Protein AF-A0A5N5TH63-F1 (afdb_monomer)

Secondary structure (DSSP, 8-state):
---PPPPPPP--PPPPPPHHHHHT-SS-HHHHHHHHHHH-TTS---HHHHHHHHHHHHHHHHHHHHHHHHHHHHTT-SS--HHHHHHHHHHSHHHHHHTTT---TT--------GGGSPPPPTT--PPPP----S----HHHHGGGEEEEES-TTT--SSEEEEEE-TT----HHHHHHHHHHHHHHHHHHHHHHHHHH-SPPTT-EEEEE-SSSSSSEEEEEEPPPTTSTTHHHHHHHHHHHHHHHHHHTT-SEEEE--TTSGGG---HHHHHHHHHHHHHHHHHH-SS-S--EEEEEE-SHHHHHHHHHHHHHHH-

Solvent-accessible surface area (backbone atoms only — not comparable to full-atom values): 17924 Å² total; per-residue (Å²): 133,88,84,83,88,78,84,80,84,79,82,78,78,78,80,86,76,52,66,20,69,75,67,73,42,92,43,62,21,66,58,47,40,50,52,50,46,70,76,34,80,92,53,90,78,55,71,63,60,16,47,51,53,30,49,52,52,45,51,55,49,48,55,51,49,50,43,9,46,48,43,13,52,38,71,72,36,95,61,72,47,49,35,21,42,42,50,33,33,67,72,33,71,66,51,29,63,76,42,66,90,61,85,59,72,82,24,79,75,83,93,77,81,58,78,87,75,51,81,82,82,68,97,86,70,91,68,78,82,73,89,79,79,58,71,68,39,53,54,57,66,62,50,51,76,24,55,42,81,39,84,47,63,74,62,70,42,81,28,48,25,36,50,43,70,26,50,39,80,69,49,59,52,64,74,66,24,44,47,43,45,67,56,23,33,73,65,26,55,49,43,50,54,52,40,40,72,72,73,46,67,42,50,87,32,30,70,50,74,37,71,48,36,79,42,69,22,55,27,33,36,39,28,12,53,42,37,55,87,40,88,62,23,67,61,36,42,28,46,25,54,42,42,53,52,51,53,36,41,77,70,60,29,44,25,39,33,37,52,68,65,42,36,72,92,29,59,31,56,54,54,61,38,36,46,44,50,53,49,29,52,50,53,44,52,43,70,45,92,80,68,50,56,62,38,38,33,42,36,30,83,52,69,67,56,45,48,30,43,52,53,51,52,53,66,55,74,110

pLDDT: mean 83.87, std 15.91, range [31.14, 97.06]

Radius of gyration: 27.04 Å; Cα contacts (8 Å, |Δi|>4): 463; chains: 1; bounding box: 58×63×105 Å

Organism: NCBI:txid96803

Nearest PDB structures (foldseek):
  1yd9-assembly2_B  TM=9.655E-01  e=2.866E-21  Rattus norvegicus
  1zr5-assembly2_B  TM=9.641E-01  e=6.994E-19  Homo sapiens
  7d3y-assembly1_B  TM=6.499E-01  e=4.429E-21  Oryza sativa Indica Group
  5lnc-assembly1_A  TM=6.390E-01  e=2.067E-21  Saccharomyces cerevisiae S288C
  5iit-assembly2_B  TM=5.710E-01  e=9.138E-22  Saccharomyces cerevisiae S288C

Sequence (318 aa):
MSSRNAPSASNRRKKSVSKSQRANVLFPVGRLHRYLKEGTHKFRIGVGAAVYAASVIEYLTAEVLELAGNTARDSKKFRITPRHILFAVATDKELNDLLHNVTIASGGVIPRIHPQLIPKKKPGSTLPPSTLNTTKVLPVSKVTKKLTVVQQDITTVTADAIVHPTNGSFAMLGEIGQALEKAGGKKLVQEIADTQKKSGSLAPCDVSVSASYNLPSRWIIHVNGPSHGDVNAYDKLETSVKNCLILADLKNFKSIALPSIGSGKAGFPKQQAAQTIIKAICNYFVNVMSSSLKQIYFVLYDMESIGAYTSELAKLDG

InterPro domains:
  IPR002119 Histone H2A [PR00620] (15-37)
  IPR002119 Histone H2A [PR00620] (44-59)
  IPR002119 Histone H2A [PR00620] (59-72)
  IPR002119 Histone H2A [PR00620] (73-87)
  IPR002119 Histone H2A [PR00620] (101-119)
  IPR002119 Histone H2A [PTHR23430] (13-122)
  IPR002119 Histone H2A [SM00414] (4-124)
  IPR002589 Macro domain [PF01661] (163-276)
  IPR002589 Macro domain [PS51154] (134-317)
  IPR002589 Macro domain [SM00506] (146-277)
  IPR007125 Core Histone H2A/H2B/H3 domain [PF00125] (9-89)
  IPR009072 Histone-fold [G3DSA:1.10.20.10] (1-126)
  IPR009072 Histone-fold [SSF47113] (9-122)
  IPR032454 Histone H2A, C-terminal domain [PF16211] (93-124)
  IPR035796 Core histone macro-H2A, macro domain [cd02904] (146-315)
  IPR043472 Macro domain-like [G3DSA:3.40.220.10] (135-318)
  IPR043472 Macro domain-like [SSF52949] (140-315)
  IPR061508 Histone H2A, histone fold [cd00074] (17-105)

Structure (mmCIF, N/CA/C/O backbone):
data_AF-A0A5N5TH63-F1
#
_entry.id   AF-A0A5N5TH63-F1
#
loop_
_atom_site.group_PDB
_atom_site.id
_atom_site.type_symbol
_atom_site.label_atom_id
_atom_site.label_alt_id
_atom_site.label_comp_id
_atom_site.label_asym_id
_atom_site.label_entity_id
_atom_site.label_seq_id
_atom_site.pdbx_PDB_ins_code
_atom_site.Cartn_x
_atom_site.Cartn_y
_atom_site.Cartn_z
_atom_site.occupancy
_atom_site.B_iso_or_equiv
_atom_site.auth_seq_id
_atom_site.auth_comp_id
_atom_site.auth_asym_id
_atom_site.auth_atom_id
_atom_site.pdbx_PDB_model_num
ATOM 1 N N . MET A 1 1 ? -22.751 42.289 -65.981 1.00 44.50 1 MET A N 1
ATOM 2 C CA . MET A 1 1 ? -22.305 40.993 -65.422 1.00 44.50 1 MET A CA 1
ATOM 3 C C . MET A 1 1 ? -20.863 41.123 -64.971 1.00 44.50 1 MET A C 1
ATOM 5 O O . MET A 1 1 ? -20.083 41.668 -65.734 1.00 44.50 1 MET A O 1
ATOM 9 N N . SER A 1 2 ? -20.566 40.561 -63.794 1.00 48.72 2 SER A N 1
ATOM 10 C CA . SER A 1 2 ? -19.237 40.144 -63.303 1.00 48.72 2 SER A CA 1
ATOM 11 C C . SER A 1 2 ? -18.222 41.260 -62.991 1.00 48.72 2 SER A C 1
ATOM 13 O O . SER A 1 2 ? -18.116 42.226 -63.719 1.00 48.72 2 SER A O 1
ATOM 15 N N . SER A 1 3 ? -17.442 41.206 -61.912 1.00 45.09 3 SER A N 1
ATOM 16 C CA . SER A 1 3 ? -16.948 40.047 -61.167 1.00 45.09 3 SER A CA 1
ATOM 17 C C . SER A 1 3 ? -16.831 40.341 -59.662 1.00 45.09 3 SER A C 1
ATOM 19 O O . SER A 1 3 ? -16.545 41.456 -59.233 1.00 45.09 3 SER A O 1
ATOM 21 N N . ARG A 1 4 ? -17.080 39.308 -58.846 1.00 50.00 4 ARG A N 1
ATOM 22 C CA . ARG A 1 4 ? -16.852 39.298 -57.395 1.00 50.00 4 ARG A CA 1
ATOM 23 C C . ARG A 1 4 ? -15.401 38.892 -57.124 1.00 50.00 4 ARG A C 1
ATOM 25 O O . ARG A 1 4 ? -14.968 37.857 -57.624 1.00 50.00 4 ARG A O 1
ATOM 32 N N . ASN A 1 5 ? -14.697 39.652 -56.288 1.00 49.69 5 ASN A N 1
ATOM 33 C CA . ASN A 1 5 ? -13.440 39.227 -55.669 1.00 49.69 5 ASN A CA 1
ATOM 34 C C . ASN A 1 5 ? -13.718 38.140 -54.618 1.00 49.69 5 ASN A C 1
ATOM 36 O O . ASN A 1 5 ? -14.494 38.364 -53.689 1.00 49.69 5 ASN A O 1
ATOM 40 N N . ALA A 1 6 ? -13.067 36.983 -54.746 1.00 51.56 6 ALA A N 1
ATOM 41 C CA . ALA A 1 6 ? -13.017 35.950 -53.712 1.00 51.56 6 ALA A CA 1
ATOM 42 C C . ALA A 1 6 ? -11.698 36.071 -52.920 1.00 51.56 6 ALA A C 1
ATOM 44 O O . ALA A 1 6 ? -10.649 36.266 -53.538 1.00 51.56 6 ALA A O 1
ATOM 45 N N . PRO A 1 7 ? -11.701 35.949 -51.579 1.00 49.34 7 PRO A N 1
ATOM 46 C CA . PRO A 1 7 ? -10.477 36.025 -50.794 1.00 49.34 7 PRO A CA 1
ATOM 47 C C . PRO A 1 7 ? -9.723 34.687 -50.826 1.00 49.34 7 PRO A C 1
ATOM 49 O O . PRO A 1 7 ? -10.302 33.614 -50.655 1.00 49.34 7 PRO A O 1
ATOM 52 N N . SER A 1 8 ? -8.406 34.760 -51.023 1.00 53.91 8 SER A N 1
ATOM 53 C CA . SER A 1 8 ? -7.486 33.620 -51.008 1.00 53.91 8 SER A CA 1
ATOM 54 C C . SER A 1 8 ? -7.388 32.979 -49.618 1.00 53.91 8 SER A C 1
ATOM 56 O O . SER A 1 8 ? -7.182 33.672 -48.619 1.00 53.91 8 SER A O 1
ATOM 58 N N . ALA A 1 9 ? -7.478 31.649 -49.565 1.00 53.97 9 ALA A N 1
ATOM 59 C CA . ALA A 1 9 ? -7.390 30.850 -48.347 1.00 53.97 9 ALA A CA 1
ATOM 60 C C . ALA A 1 9 ? -6.039 31.021 -47.623 1.00 53.97 9 ALA A C 1
ATOM 62 O O . ALA A 1 9 ? -4.970 30.770 -48.181 1.00 53.97 9 ALA A O 1
ATOM 63 N N . SER A 1 10 ? -6.089 31.414 -46.348 1.00 54.84 10 SER A N 1
ATOM 64 C CA . SER A 1 10 ? -4.917 31.523 -45.481 1.00 54.84 10 SER A CA 1
ATOM 65 C C . SER A 1 10 ? -4.420 30.137 -45.047 1.00 54.84 10 SER A C 1
ATOM 67 O O . SER A 1 10 ? -5.116 29.355 -44.397 1.00 54.84 10 SER A O 1
ATOM 69 N N . ASN A 1 11 ? -3.176 29.821 -45.407 1.00 58.59 11 ASN A N 1
ATOM 70 C CA . ASN A 1 11 ? -2.516 28.568 -45.056 1.00 58.59 11 ASN A CA 1
ATOM 71 C C . ASN A 1 11 ? -2.143 28.571 -43.555 1.00 58.59 11 ASN A C 1
ATOM 73 O O . ASN A 1 11 ? -1.146 29.177 -43.151 1.00 58.59 11 ASN A O 1
ATOM 77 N N . ARG A 1 12 ? -2.957 27.936 -42.696 1.00 62.88 12 ARG A N 1
ATOM 78 C CA . ARG A 1 12 ? -2.676 27.818 -41.250 1.00 62.88 12 ARG A CA 1
ATOM 79 C C . ARG A 1 12 ? -1.439 26.940 -41.022 1.00 62.88 12 ARG A C 1
ATOM 81 O O . ARG A 1 12 ? -1.529 25.714 -41.033 1.00 62.88 12 ARG A O 1
ATOM 88 N N . ARG A 1 13 ? -0.283 27.556 -40.751 1.00 65.06 13 ARG A N 1
ATOM 89 C CA . ARG A 1 13 ? 0.931 26.848 -40.301 1.00 65.06 13 ARG A CA 1
ATOM 90 C C . ARG A 1 13 ? 0.638 26.067 -39.011 1.00 65.06 13 ARG A C 1
ATOM 92 O O . ARG A 1 13 ? 0.246 26.655 -38.003 1.00 65.06 13 ARG A O 1
ATOM 99 N N . LYS A 1 14 ? 0.843 24.742 -39.029 1.00 71.38 14 LYS A N 1
ATOM 100 C CA . LYS A 1 14 ? 0.763 23.886 -37.830 1.00 71.38 14 LYS A CA 1
ATOM 101 C C . LYS A 1 14 ? 1.743 24.399 -36.767 1.00 71.38 14 LYS A C 1
ATOM 103 O O . LYS A 1 14 ? 2.919 24.606 -37.062 1.00 71.38 14 LYS A O 1
ATOM 108 N N . LYS A 1 15 ? 1.265 24.594 -35.531 1.00 76.88 15 LYS A N 1
ATOM 109 C CA . LYS A 1 15 ? 2.109 25.008 -34.399 1.00 76.88 15 LYS A CA 1
ATOM 110 C C . LYS A 1 15 ? 3.192 23.952 -34.149 1.00 76.88 15 LYS A C 1
ATOM 112 O O . LYS A 1 15 ? 2.895 22.763 -34.046 1.00 76.88 15 LYS A O 1
ATOM 117 N N . SER A 1 16 ? 4.446 24.394 -34.065 1.00 81.88 16 SER A N 1
ATOM 118 C CA . SER A 1 16 ? 5.576 23.528 -33.725 1.00 81.88 16 SER A CA 1
ATOM 119 C C . SER A 1 16 ? 5.454 23.070 -32.271 1.00 81.88 16 SER A C 1
ATOM 121 O O . SER A 1 16 ? 5.337 23.896 -31.369 1.00 81.88 16 SER A O 1
ATOM 123 N N . VAL A 1 17 ? 5.464 21.756 -32.053 1.00 88.31 17 VAL A N 1
ATOM 124 C CA . VAL A 1 17 ? 5.415 21.143 -30.717 1.00 88.31 17 VAL A CA 1
ATOM 125 C C . VAL A 1 17 ? 6.843 20.899 -30.239 1.00 88.31 17 VAL A C 1
ATOM 127 O O . VAL A 1 17 ? 7.661 20.356 -30.989 1.00 88.31 17 VAL A O 1
ATOM 130 N N . SER A 1 18 ? 7.146 21.286 -28.999 1.00 91.69 18 SER A N 1
ATOM 131 C CA . SER A 1 18 ? 8.480 21.108 -28.421 1.00 91.69 18 SER A CA 1
ATOM 132 C C . SER A 1 18 ? 8.821 19.624 -28.234 1.00 91.69 18 SER A C 1
ATOM 134 O O . SER A 1 18 ? 7.942 18.774 -28.097 1.00 91.69 18 SER A O 1
ATOM 136 N N . LYS A 1 19 ? 10.118 19.294 -28.206 1.00 90.12 19 LYS A N 1
ATOM 137 C CA . LYS A 1 19 ? 10.572 17.914 -27.956 1.00 90.12 19 LYS A CA 1
ATOM 138 C C . LYS A 1 19 ? 10.115 17.396 -26.585 1.00 90.12 19 LYS A C 1
ATOM 140 O O . LYS A 1 19 ? 9.731 16.239 -26.503 1.00 90.12 19 LYS A O 1
ATOM 145 N N . SER A 1 20 ? 10.102 18.254 -25.561 1.00 93.44 20 SER A N 1
ATOM 146 C CA . SER A 1 20 ? 9.579 17.928 -24.225 1.00 93.44 20 SER A CA 1
ATOM 147 C C . SER A 1 20 ? 8.088 17.610 -24.263 1.00 93.44 20 SER A C 1
ATOM 149 O O . SER A 1 20 ? 7.673 16.568 -23.778 1.00 93.44 20 SER A O 1
ATOM 151 N N . GLN A 1 21 ? 7.292 18.446 -24.938 1.00 92.00 21 GLN A N 1
ATOM 152 C CA . GLN A 1 21 ? 5.848 18.236 -25.048 1.00 92.00 21 GLN A CA 1
ATOM 153 C C . GLN A 1 21 ? 5.504 16.984 -25.869 1.00 92.00 21 GLN A C 1
ATOM 155 O O . GLN A 1 21 ? 4.538 16.300 -25.559 1.00 92.00 21 GLN A O 1
ATOM 160 N N . ARG A 1 22 ? 6.304 16.643 -26.889 1.00 91.38 22 ARG A N 1
ATOM 161 C CA . ARG A 1 22 ? 6.158 15.374 -27.627 1.00 91.38 22 ARG A CA 1
ATOM 162 C C . ARG A 1 22 ? 6.520 14.149 -26.788 1.00 91.38 22 ARG A C 1
ATOM 164 O O . ARG A 1 22 ? 5.947 13.093 -27.011 1.00 91.38 22 ARG A O 1
ATOM 171 N N . ALA A 1 23 ? 7.484 14.288 -25.882 1.00 90.56 23 ALA A N 1
ATOM 172 C CA . ALA A 1 23 ? 7.943 13.222 -24.996 1.00 90.56 23 ALA A CA 1
ATOM 173 C C . ALA A 1 23 ? 7.164 13.152 -23.669 1.00 90.56 23 ALA A C 1
ATOM 175 O O . ALA A 1 23 ? 7.445 12.274 -22.865 1.00 90.56 23 ALA A O 1
ATOM 176 N N . ASN A 1 24 ? 6.201 14.055 -23.453 1.00 92.69 24 ASN A N 1
ATOM 177 C CA . ASN A 1 24 ? 5.405 14.169 -22.230 1.00 92.69 24 ASN A CA 1
ATOM 178 C C . ASN A 1 24 ? 6.242 14.275 -20.939 1.00 92.69 24 ASN A C 1
ATOM 180 O O . ASN A 1 24 ? 5.935 13.638 -19.939 1.00 92.69 24 ASN A O 1
ATOM 184 N N . VAL A 1 25 ? 7.297 15.090 -20.982 1.00 92.88 25 VAL A N 1
ATOM 185 C CA . VAL A 1 25 ? 8.146 15.415 -19.825 1.00 92.88 25 VAL A CA 1
ATOM 186 C C . VAL A 1 25 ? 8.153 16.924 -19.602 1.00 92.88 25 VAL A C 1
ATOM 188 O O . VAL A 1 25 ? 8.154 17.704 -20.563 1.00 92.88 25 VAL A O 1
ATOM 191 N N . LEU A 1 26 ? 8.161 17.349 -18.342 1.00 93.00 26 LEU A N 1
ATOM 192 C CA . LEU A 1 26 ? 8.283 18.755 -17.953 1.00 93.00 26 LEU A CA 1
ATOM 193 C C . LEU A 1 26 ? 9.702 19.290 -18.197 1.00 93.00 26 LEU A C 1
ATOM 195 O O . LEU A 1 26 ? 9.885 20.458 -18.553 1.00 93.00 26 LEU A O 1
ATOM 199 N N . PHE A 1 27 ? 10.718 18.443 -18.044 1.00 94.44 27 PHE A N 1
ATOM 200 C CA . PHE A 1 27 ? 12.119 18.821 -18.154 1.00 94.44 27 PHE A CA 1
ATOM 201 C C . PHE A 1 27 ? 12.521 19.142 -19.610 1.00 94.44 27 PHE A C 1
ATOM 203 O O . PHE A 1 27 ? 11.998 18.579 -20.582 1.00 94.44 27 PHE A O 1
ATOM 210 N N . PRO A 1 28 ? 13.466 20.080 -19.825 1.00 95.62 28 PRO A N 1
ATOM 211 C CA . PRO A 1 28 ? 13.778 20.608 -21.150 1.00 95.62 28 PRO A CA 1
ATOM 212 C C . PRO A 1 28 ? 14.667 19.655 -21.971 1.00 95.62 28 PRO A C 1
ATOM 214 O O . PRO A 1 28 ? 15.888 19.819 -22.041 1.00 95.62 28 PRO A O 1
ATOM 217 N N . VAL A 1 29 ? 14.048 18.719 -22.697 1.00 96.38 29 VAL A N 1
ATOM 218 C CA . VAL A 1 29 ? 14.706 17.736 -23.581 1.00 96.38 29 VAL A CA 1
ATOM 219 C C . VAL A 1 29 ? 15.646 18.408 -24.583 1.00 96.38 29 VAL A C 1
ATOM 221 O O . VAL A 1 29 ? 16.746 17.927 -24.833 1.00 96.38 29 VAL A O 1
ATOM 224 N N . GLY A 1 30 ? 15.243 19.543 -25.164 1.00 94.69 30 GLY A N 1
ATOM 225 C CA . GLY A 1 30 ? 16.079 20.268 -26.127 1.00 94.69 30 GLY A CA 1
ATOM 226 C C . GLY A 1 30 ? 17.387 20.790 -25.521 1.00 94.69 30 GLY A C 1
ATOM 227 O O . GLY A 1 30 ? 18.431 20.711 -26.165 1.00 94.69 30 GLY A O 1
ATOM 228 N N . ARG A 1 31 ? 17.337 21.275 -24.273 1.00 95.44 31 ARG A N 1
ATOM 229 C CA . ARG A 1 31 ? 18.507 21.784 -23.546 1.00 95.44 31 ARG A CA 1
ATOM 230 C C . ARG A 1 31 ? 19.439 20.641 -23.155 1.00 95.44 31 ARG A C 1
ATOM 232 O O . ARG A 1 31 ? 20.635 20.733 -23.404 1.00 95.44 31 ARG A O 1
ATOM 239 N N . LEU A 1 32 ? 18.879 19.549 -22.635 1.00 94.56 32 LEU A N 1
ATOM 240 C CA . LEU A 1 32 ? 19.639 18.344 -22.305 1.00 94.56 32 LEU A CA 1
ATOM 241 C C . LEU A 1 32 ? 20.286 17.723 -23.545 1.00 94.56 32 LEU A C 1
ATOM 243 O O . LEU A 1 32 ? 21.448 17.341 -23.496 1.00 94.56 32 LEU A O 1
ATOM 247 N N . HIS A 1 33 ? 19.596 17.705 -24.691 1.00 94.94 33 HIS A N 1
ATOM 248 C CA . HIS A 1 33 ? 20.180 17.219 -25.946 1.00 94.94 33 HIS A CA 1
ATOM 249 C C . HIS A 1 33 ? 21.411 18.027 -26.357 1.00 94.94 33 HIS A C 1
ATOM 251 O O . HIS A 1 33 ? 22.390 17.451 -26.828 1.00 94.94 33 HIS A O 1
ATOM 257 N N . ARG A 1 34 ? 21.372 19.351 -26.170 1.00 94.69 34 ARG A N 1
ATOM 258 C CA . ARG A 1 34 ? 22.521 20.222 -26.430 1.00 94.69 34 ARG A CA 1
ATOM 259 C C . ARG A 1 34 ? 23.674 19.915 -25.470 1.00 94.69 34 ARG A C 1
ATOM 261 O O . ARG A 1 34 ? 24.771 19.663 -25.949 1.00 94.69 34 ARG A O 1
ATOM 268 N N . TYR A 1 35 ? 23.414 19.845 -24.163 1.00 94.44 35 TYR A N 1
ATOM 269 C CA . TYR A 1 35 ? 24.449 19.538 -23.166 1.00 94.44 35 TYR A CA 1
ATOM 270 C C . TYR A 1 35 ? 25.083 18.163 -23.367 1.00 94.44 35 TYR A C 1
ATOM 272 O O . TYR A 1 35 ? 26.295 18.029 -23.254 1.00 94.44 35 TYR A O 1
ATOM 280 N N . LEU A 1 36 ? 24.300 17.152 -23.746 1.00 92.94 36 LEU A N 1
ATOM 281 C CA . LEU A 1 36 ? 24.845 15.836 -24.070 1.00 92.94 36 LEU A CA 1
ATOM 282 C C . LEU A 1 36 ? 25.799 15.909 -25.268 1.00 92.94 36 LEU A C 1
ATOM 284 O O . LEU A 1 36 ? 26.874 15.324 -25.217 1.00 92.94 36 LEU A O 1
ATOM 288 N N . LYS A 1 37 ? 25.458 16.661 -26.323 1.00 92.38 37 LYS A N 1
ATOM 289 C CA . LYS A 1 37 ? 26.349 16.851 -27.482 1.00 92.38 37 LYS A CA 1
ATOM 290 C C . LYS A 1 37 ? 27.621 17.629 -27.142 1.00 92.38 37 LYS A C 1
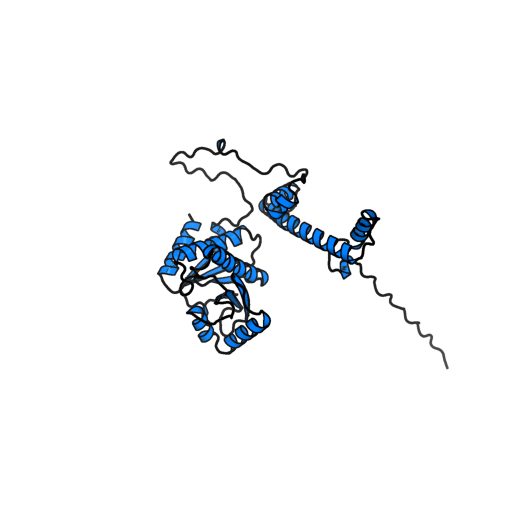ATOM 292 O O . LYS A 1 37 ? 28.674 17.317 -27.687 1.00 92.38 37 LYS A O 1
ATOM 297 N N . GLU A 1 38 ? 27.513 18.627 -26.271 1.00 91.62 38 GLU A N 1
ATOM 298 C CA . GLU A 1 38 ? 28.654 19.408 -25.785 1.00 91.62 38 GLU A CA 1
ATOM 299 C C . GLU A 1 38 ? 29.562 18.569 -24.872 1.00 91.62 38 GLU A C 1
ATOM 301 O O . GLU A 1 38 ? 30.771 18.692 -24.951 1.00 91.62 38 GLU A O 1
ATOM 306 N N . GLY A 1 39 ? 29.017 17.669 -24.049 1.00 87.00 39 GLY A N 1
ATOM 307 C CA . GLY A 1 39 ? 29.817 16.831 -23.147 1.00 87.00 39 GLY A CA 1
ATOM 308 C C . GLY A 1 39 ? 30.405 15.567 -23.784 1.00 87.00 39 GLY A C 1
ATOM 309 O O . GLY A 1 39 ? 31.324 14.971 -23.229 1.00 87.00 39 GLY A O 1
ATOM 310 N N . THR A 1 40 ? 29.888 15.122 -24.935 1.00 85.25 40 THR A N 1
ATOM 311 C CA . THR A 1 40 ? 30.260 13.831 -25.548 1.00 85.25 40 THR A CA 1
ATOM 312 C C . THR A 1 40 ? 30.611 13.964 -27.029 1.00 85.25 40 THR A C 1
ATOM 314 O O . THR A 1 40 ? 30.048 13.298 -27.894 1.00 85.25 40 THR A O 1
ATOM 317 N N . HIS A 1 41 ? 31.611 14.794 -27.332 1.00 81.75 41 HIS A N 1
ATOM 318 C CA . HIS A 1 41 ? 32.062 15.080 -28.703 1.00 81.75 41 HIS A CA 1
ATOM 319 C C . HIS A 1 41 ? 32.424 13.843 -29.548 1.00 81.75 41 HIS A C 1
ATOM 321 O O . HIS A 1 41 ? 32.402 13.909 -30.773 1.00 81.75 41 HIS A O 1
ATOM 327 N N . LYS A 1 42 ? 32.748 12.713 -28.905 1.00 86.81 42 LYS A N 1
ATOM 328 C CA . LYS A 1 42 ? 33.117 11.453 -29.569 1.00 86.81 42 LYS A CA 1
ATOM 329 C C . LYS A 1 42 ? 31.915 10.649 -30.082 1.00 86.81 42 LYS A C 1
ATOM 331 O O . LYS A 1 42 ? 32.098 9.783 -30.931 1.00 86.81 42 LYS A O 1
ATOM 336 N N . PHE A 1 43 ? 30.702 10.909 -29.588 1.00 87.00 43 PHE A N 1
ATOM 337 C CA . PHE A 1 43 ? 29.521 10.096 -29.884 1.00 87.00 43 PHE A CA 1
ATOM 338 C C . PHE A 1 43 ? 28.420 10.895 -30.582 1.00 87.00 43 PHE A C 1
ATOM 340 O O . PHE A 1 43 ? 28.143 12.055 -30.275 1.00 87.00 43 PHE A O 1
ATOM 347 N N . ARG A 1 44 ? 27.711 10.244 -31.511 1.00 90.62 44 ARG A N 1
ATOM 348 C CA . ARG A 1 44 ? 26.514 10.823 -32.129 1.00 90.62 44 ARG A CA 1
ATOM 349 C C . ARG A 1 44 ? 25.314 10.650 -31.197 1.00 90.62 44 ARG A C 1
ATOM 351 O O . ARG A 1 44 ? 24.763 9.562 -31.079 1.00 90.62 44 ARG A O 1
ATOM 358 N N . ILE A 1 45 ? 24.860 11.742 -30.586 1.00 92.81 45 ILE A N 1
ATOM 359 C CA . ILE A 1 45 ? 23.745 11.707 -29.627 1.00 92.81 45 ILE A CA 1
ATOM 360 C C . ILE A 1 45 ? 22.381 11.811 -30.322 1.00 92.81 45 ILE A C 1
ATOM 362 O O . ILE A 1 45 ? 22.010 12.859 -30.872 1.00 92.81 45 ILE A O 1
ATOM 366 N N . GLY A 1 46 ? 21.609 10.724 -30.254 1.00 93.00 46 GLY A N 1
ATOM 367 C CA . GLY A 1 46 ? 20.212 10.669 -30.683 1.00 93.00 46 GLY A CA 1
ATOM 368 C C . GLY A 1 46 ? 19.264 11.436 -29.753 1.00 93.00 46 GLY A C 1
ATOM 369 O O . GLY A 1 46 ? 19.578 11.704 -28.596 1.00 93.00 46 GLY A O 1
ATOM 370 N N . VAL A 1 47 ? 18.072 11.783 -30.249 1.00 92.06 47 VAL A N 1
ATOM 371 C CA . VAL A 1 47 ? 17.053 12.490 -29.445 1.00 92.06 47 VAL A CA 1
ATOM 372 C C . VAL A 1 47 ? 16.557 11.625 -28.278 1.00 92.06 47 VAL A C 1
ATOM 374 O O . VAL A 1 47 ? 16.289 12.163 -27.209 1.00 92.06 47 VAL A O 1
ATOM 377 N N . GLY A 1 48 ? 16.502 10.299 -28.453 1.00 93.69 48 GLY A N 1
ATOM 378 C CA . GLY A 1 48 ? 16.086 9.358 -27.406 1.00 93.69 48 GLY A CA 1
ATOM 379 C C . GLY A 1 48 ? 16.954 9.422 -26.147 1.00 93.69 48 GLY A C 1
ATOM 380 O O . GLY A 1 48 ? 16.413 9.424 -25.050 1.00 93.69 48 GLY A O 1
ATOM 381 N N . ALA A 1 49 ? 18.273 9.600 -26.284 1.00 94.44 49 ALA A N 1
ATOM 382 C CA . ALA A 1 49 ? 19.174 9.753 -25.137 1.00 94.44 49 ALA A CA 1
ATOM 383 C C . ALA A 1 49 ? 18.843 11.003 -24.303 1.00 94.44 49 ALA A C 1
ATOM 385 O O . ALA A 1 49 ? 18.869 10.967 -23.076 1.00 94.44 49 ALA A O 1
ATOM 386 N N . ALA A 1 50 ? 18.469 12.102 -24.966 1.00 95.12 50 ALA A N 1
ATOM 387 C CA . ALA A 1 50 ? 18.057 13.326 -24.288 1.00 95.12 50 ALA A CA 1
ATOM 388 C C . ALA A 1 50 ? 16.688 13.195 -23.607 1.00 95.12 50 ALA A C 1
ATOM 390 O O . ALA A 1 50 ? 16.487 13.777 -22.545 1.00 95.12 50 ALA A O 1
ATOM 391 N N . VAL A 1 51 ? 15.758 12.442 -24.206 1.00 95.44 51 VAL A N 1
ATOM 392 C CA . VAL A 1 51 ? 14.459 12.126 -23.590 1.00 95.44 51 VAL A CA 1
ATOM 393 C C . VAL A 1 51 ? 14.653 11.239 -22.364 1.00 95.44 51 VAL A C 1
ATOM 395 O O . VAL A 1 51 ? 14.093 11.539 -21.316 1.00 95.44 51 VAL A O 1
ATOM 398 N N . TYR A 1 52 ? 15.488 10.203 -22.465 1.00 96.25 52 TYR A N 1
ATOM 399 C CA . TYR A 1 52 ? 15.811 9.318 -21.347 1.00 96.25 52 TYR A CA 1
ATOM 400 C C . TYR A 1 52 ? 16.431 10.095 -20.183 1.00 96.25 52 TYR A C 1
ATOM 402 O O . TYR A 1 52 ? 15.911 10.055 -19.074 1.00 96.25 52 TYR A O 1
ATOM 410 N N . ALA A 1 53 ? 17.471 10.892 -20.451 1.00 94.69 53 ALA A N 1
ATOM 411 C CA . ALA A 1 53 ? 18.101 11.723 -19.428 1.00 94.69 53 ALA A CA 1
ATOM 412 C C . ALA A 1 53 ? 17.110 12.710 -18.787 1.00 94.69 53 ALA A C 1
ATOM 414 O O . ALA A 1 53 ? 17.104 12.864 -17.570 1.00 94.69 53 ALA A O 1
ATOM 415 N N . ALA A 1 54 ? 16.246 13.350 -19.585 1.00 95.62 54 ALA A N 1
ATOM 416 C CA . ALA A 1 54 ? 15.209 14.239 -19.062 1.00 95.62 54 ALA A CA 1
ATOM 417 C C . ALA A 1 54 ? 14.241 13.500 -18.137 1.00 95.62 54 ALA A C 1
ATOM 419 O O . ALA A 1 54 ? 13.953 13.996 -17.056 1.00 95.62 54 ALA A O 1
ATOM 420 N N . SER A 1 55 ? 13.798 12.311 -18.546 1.00 92.81 55 SER A N 1
ATOM 421 C CA . SER A 1 55 ? 12.837 11.498 -17.797 1.00 92.81 55 SER A CA 1
ATOM 422 C C . SER A 1 55 ? 13.421 11.019 -16.469 1.00 92.81 55 SER A C 1
ATOM 424 O O . SER A 1 55 ? 12.763 11.120 -15.441 1.00 92.81 55 SER A O 1
ATOM 426 N N . VAL A 1 56 ? 14.675 10.552 -16.468 1.00 95.19 56 VAL A N 1
ATOM 427 C CA . VAL A 1 56 ? 15.357 10.087 -15.249 1.00 95.19 56 VAL A CA 1
ATOM 428 C C . VAL A 1 56 ? 15.573 11.236 -14.267 1.00 95.19 56 VAL A C 1
ATOM 430 O O . VAL A 1 56 ? 15.280 11.093 -13.084 1.00 95.19 56 VAL A O 1
ATOM 433 N N . ILE A 1 57 ? 16.052 12.391 -14.738 1.00 94.00 57 ILE A N 1
ATOM 434 C CA . ILE A 1 57 ? 16.270 13.547 -13.858 1.00 94.00 57 ILE A CA 1
ATOM 435 C C . ILE A 1 57 ? 14.931 14.091 -13.343 1.00 94.00 57 ILE A C 1
ATOM 437 O O . ILE A 1 57 ? 14.845 14.478 -12.180 1.00 94.00 57 ILE A O 1
ATOM 441 N N . GLU A 1 58 ? 13.888 14.113 -14.174 1.00 94.00 58 GLU A N 1
ATOM 442 C CA . GLU A 1 58 ? 12.544 14.522 -13.761 1.00 94.00 58 GLU A CA 1
ATOM 443 C C . GLU A 1 58 ? 11.985 13.602 -12.679 1.00 94.00 58 GLU A C 1
ATOM 445 O O . GLU A 1 58 ? 11.514 14.102 -11.663 1.00 94.00 58 GLU A O 1
ATOM 450 N N . TYR A 1 59 ? 12.119 12.285 -12.854 1.00 93.06 59 TYR A N 1
ATOM 451 C CA . TYR A 1 59 ? 11.726 11.292 -11.856 1.00 93.06 59 TYR A CA 1
ATOM 452 C C . TYR A 1 59 ? 12.466 11.500 -10.528 1.00 93.06 59 TYR A C 1
ATOM 454 O O . TYR A 1 59 ? 11.832 11.674 -9.492 1.00 93.06 59 TYR A O 1
ATOM 462 N N . LEU A 1 60 ? 13.801 11.586 -10.562 1.00 91.62 60 LEU A N 1
ATOM 463 C CA . LEU A 1 60 ? 14.606 11.805 -9.355 1.00 91.62 60 LEU A CA 1
ATOM 464 C C . LEU A 1 60 ? 14.275 13.140 -8.676 1.00 91.62 60 LEU A C 1
ATOM 466 O O . LEU A 1 60 ? 14.232 13.229 -7.452 1.00 91.62 60 LEU A O 1
ATOM 470 N N . THR A 1 61 ? 14.028 14.192 -9.461 1.00 94.44 61 THR A N 1
ATOM 471 C CA . THR A 1 61 ? 13.652 15.500 -8.913 1.00 94.44 61 THR A CA 1
ATOM 472 C C . THR A 1 61 ? 12.266 15.451 -8.284 1.00 94.44 61 THR A C 1
ATOM 474 O O . THR A 1 61 ? 12.071 16.047 -7.228 1.00 94.44 61 THR A O 1
ATOM 477 N N . ALA A 1 62 ? 11.311 14.759 -8.909 1.00 92.25 62 ALA A N 1
ATOM 478 C CA . ALA A 1 62 ? 9.968 14.585 -8.371 1.00 92.25 62 ALA A CA 1
ATOM 479 C C . ALA A 1 62 ? 10.009 13.854 -7.025 1.00 92.25 62 ALA A C 1
ATOM 481 O O . ALA A 1 62 ? 9.442 14.368 -6.067 1.00 92.25 62 ALA A O 1
ATOM 482 N N . GLU A 1 63 ? 10.768 12.760 -6.929 1.00 91.25 63 GLU A N 1
ATOM 483 C CA . GLU A 1 63 ? 10.940 11.989 -5.691 1.00 91.25 63 GLU A CA 1
ATOM 484 C C . GLU A 1 63 ? 11.547 12.847 -4.566 1.00 91.25 63 GLU A C 1
ATOM 486 O O . GLU A 1 63 ? 10.991 12.969 -3.474 1.00 91.25 63 GLU A O 1
ATOM 491 N N . VAL A 1 64 ? 12.656 13.545 -4.848 1.00 94.25 64 VAL A N 1
ATOM 492 C CA . VAL A 1 64 ? 13.295 14.438 -3.865 1.00 94.25 64 VAL A CA 1
ATOM 493 C C . VAL A 1 64 ? 12.351 15.567 -3.442 1.00 94.25 64 VAL A C 1
ATOM 495 O O . VAL A 1 64 ? 12.311 15.925 -2.264 1.00 94.25 64 VAL A O 1
ATOM 498 N N . LEU A 1 65 ? 11.596 16.156 -4.376 1.00 95.06 65 LEU A N 1
ATOM 499 C CA . LEU A 1 65 ? 10.655 17.237 -4.074 1.00 95.06 65 LEU A CA 1
ATOM 500 C C . LEU A 1 65 ? 9.436 16.753 -3.297 1.00 95.06 65 LEU A C 1
ATOM 502 O O . LEU A 1 65 ? 8.954 17.500 -2.445 1.00 95.06 65 LEU A O 1
ATOM 506 N N . GLU A 1 66 ? 8.957 15.542 -3.563 1.00 91.06 66 GLU A N 1
ATOM 507 C CA . GLU A 1 66 ? 7.907 14.902 -2.786 1.00 91.06 66 GLU A CA 1
ATOM 508 C C . GLU A 1 66 ? 8.386 14.749 -1.341 1.00 91.06 66 GLU A C 1
ATOM 510 O O . GLU A 1 66 ? 7.862 15.417 -0.451 1.00 91.06 66 GLU A O 1
ATOM 515 N N . LEU A 1 67 ? 9.483 14.026 -1.106 1.00 92.00 67 LEU A N 1
ATOM 516 C CA . LEU A 1 67 ? 10.034 13.804 0.237 1.00 92.00 67 LEU A CA 1
ATOM 517 C C . LEU A 1 67 ? 10.425 15.108 0.966 1.00 92.00 67 LEU A C 1
ATOM 519 O O . LEU A 1 67 ? 10.196 15.266 2.173 1.00 92.00 67 LEU A O 1
ATOM 523 N N . ALA A 1 68 ? 10.976 16.095 0.257 1.00 93.56 68 ALA A N 1
ATOM 524 C CA . ALA A 1 68 ? 11.305 17.397 0.839 1.00 93.56 68 ALA A CA 1
ATOM 525 C C . ALA A 1 68 ? 10.054 18.239 1.131 1.00 93.56 68 ALA A C 1
ATOM 527 O O . ALA A 1 68 ? 9.997 18.939 2.147 1.00 93.56 68 ALA A O 1
ATOM 528 N N . GLY A 1 69 ? 9.036 18.169 0.272 1.00 91.19 69 GLY A N 1
ATOM 529 C CA . GLY A 1 69 ? 7.717 18.750 0.510 1.00 91.19 69 GLY A CA 1
ATOM 530 C C . GLY A 1 69 ? 7.071 18.161 1.758 1.00 91.19 69 GLY A C 1
ATOM 531 O O . GLY A 1 69 ? 6.505 18.897 2.575 1.00 91.19 69 GLY A O 1
ATOM 532 N N . ASN A 1 70 ? 7.270 16.860 1.960 1.00 83.25 70 ASN A N 1
ATOM 533 C CA . ASN A 1 70 ? 6.798 16.132 3.125 1.00 83.25 70 ASN A CA 1
ATOM 534 C C . ASN A 1 70 ? 7.428 16.680 4.396 1.00 83.25 70 ASN A C 1
ATOM 536 O O . ASN A 1 70 ? 6.748 17.209 5.277 1.00 83.25 70 ASN A O 1
ATOM 540 N N . THR A 1 71 ? 8.753 16.720 4.399 1.00 85.31 71 THR A N 1
ATOM 541 C CA . THR A 1 71 ? 9.547 17.262 5.499 1.00 85.31 71 THR A CA 1
ATOM 542 C C . THR A 1 71 ? 9.204 18.731 5.811 1.00 85.31 71 THR A C 1
ATOM 544 O O . THR A 1 71 ? 9.156 19.148 6.975 1.00 85.31 71 THR A O 1
ATOM 547 N N . ALA A 1 72 ? 8.921 19.541 4.784 1.00 89.38 72 ALA A N 1
ATOM 548 C CA . ALA A 1 72 ? 8.509 20.933 4.952 1.00 89.38 72 ALA A CA 1
ATOM 549 C C . ALA A 1 72 ? 7.144 21.054 5.642 1.00 89.38 72 ALA A C 1
ATOM 551 O O . ALA A 1 72 ? 6.981 21.821 6.601 1.00 89.38 72 ALA A O 1
ATOM 552 N N . ARG A 1 73 ? 6.168 20.262 5.188 1.00 85.44 73 ARG A N 1
ATOM 553 C CA . ARG A 1 73 ? 4.817 20.205 5.756 1.00 85.44 73 ARG A CA 1
ATOM 554 C C . ARG A 1 73 ? 4.834 19.750 7.213 1.00 85.44 73 ARG A C 1
ATOM 556 O O . ARG A 1 73 ? 4.030 20.231 8.029 1.00 85.44 73 ARG A O 1
ATOM 563 N N . ASP A 1 74 ? 5.759 18.864 7.544 1.00 80.69 74 ASP A N 1
ATOM 564 C CA . ASP A 1 74 ? 5.940 18.312 8.881 1.00 80.69 74 ASP A CA 1
ATOM 565 C C . ASP A 1 74 ? 6.456 19.366 9.849 1.00 80.69 74 ASP A C 1
ATOM 567 O O . ASP A 1 74 ? 5.863 19.604 10.904 1.00 80.69 74 ASP A O 1
ATOM 571 N N . SER A 1 75 ? 7.412 20.155 9.367 1.00 79.19 75 SER A N 1
ATOM 572 C CA . SER A 1 75 ? 7.930 21.356 10.023 1.00 79.19 75 SER A CA 1
ATOM 573 C C . SER A 1 75 ? 6.938 22.535 10.037 1.00 79.19 75 SER A C 1
ATOM 575 O O . SER A 1 75 ? 7.288 23.640 10.457 1.00 79.19 75 SER A O 1
ATOM 577 N N . LYS A 1 76 ? 5.690 22.329 9.579 1.00 87.44 76 LYS A N 1
ATOM 578 C CA . LYS A 1 76 ? 4.636 23.354 9.432 1.00 87.44 76 LYS A CA 1
ATOM 579 C C . LYS A 1 76 ? 5.089 24.554 8.583 1.00 87.44 76 LYS A C 1
ATOM 581 O O . LYS A 1 76 ? 4.696 25.691 8.842 1.00 87.44 76 LYS A O 1
ATOM 586 N N . LYS A 1 77 ? 5.923 24.315 7.569 1.00 83.44 77 LYS A N 1
ATOM 587 C CA . LYS A 1 77 ? 6.380 25.324 6.608 1.00 83.44 77 LYS A CA 1
ATOM 588 C C . LYS A 1 77 ? 5.750 25.059 5.244 1.00 83.44 77 LYS A C 1
ATOM 590 O O . LYS A 1 77 ? 5.717 23.933 4.770 1.00 83.44 77 LYS A O 1
ATOM 595 N N . PHE A 1 78 ? 5.292 26.123 4.590 1.00 84.69 78 PHE A N 1
ATOM 596 C CA . PHE A 1 78 ? 4.777 26.063 3.215 1.00 84.69 78 PHE A CA 1
ATOM 597 C C . PHE A 1 78 ? 5.885 26.136 2.156 1.00 84.69 78 PHE A C 1
ATOM 599 O O . PHE A 1 78 ? 5.646 25.867 0.985 1.00 84.69 78 PHE A O 1
ATOM 606 N N . ARG A 1 79 ? 7.100 26.523 2.560 1.00 94.56 79 ARG A N 1
ATOM 607 C CA . ARG A 1 79 ? 8.263 26.656 1.681 1.00 94.56 79 ARG A CA 1
ATOM 608 C C . ARG A 1 79 ? 9.244 25.519 1.943 1.00 94.56 79 ARG A C 1
ATOM 610 O O . ARG A 1 79 ? 9.669 25.317 3.083 1.00 94.56 79 ARG A O 1
ATOM 617 N N . ILE A 1 80 ? 9.639 24.823 0.881 1.00 93.56 80 ILE A N 1
ATOM 618 C CA . ILE A 1 80 ? 10.753 23.873 0.916 1.00 93.56 80 ILE A CA 1
ATOM 619 C C . ILE A 1 80 ? 12.049 24.673 1.097 1.00 93.56 80 ILE A C 1
ATOM 621 O O . ILE A 1 80 ? 12.281 25.665 0.410 1.00 93.56 80 ILE A O 1
ATOM 625 N N . THR A 1 81 ? 12.868 24.27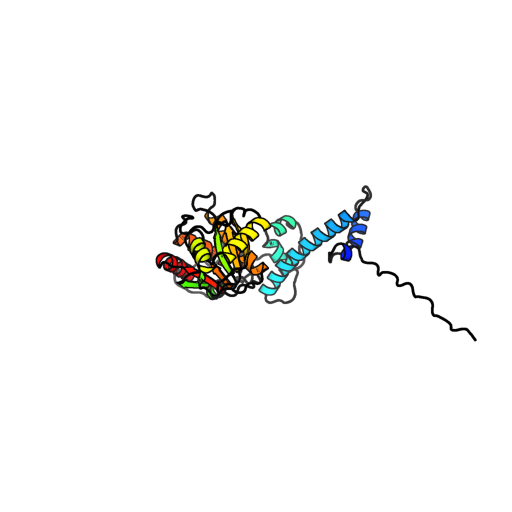1 2.066 1.00 93.88 81 THR A N 1
ATOM 626 C CA . THR A 1 81 ? 14.166 24.885 2.368 1.00 93.88 81 THR A CA 1
ATOM 627 C C . THR A 1 81 ? 15.254 23.829 2.189 1.00 93.88 81 THR A C 1
ATOM 629 O O . THR A 1 81 ? 14.929 22.640 2.241 1.00 93.88 81 THR A O 1
ATOM 632 N N . PRO A 1 82 ? 16.536 24.209 2.037 1.00 95.25 82 PRO A N 1
ATOM 633 C CA . PRO A 1 82 ? 17.617 23.231 1.907 1.00 95.25 82 PRO A CA 1
ATOM 634 C C . PRO A 1 82 ? 17.678 22.226 3.064 1.00 95.25 82 PRO A C 1
ATOM 636 O O . PRO A 1 82 ? 18.023 21.068 2.858 1.00 95.25 82 PRO A O 1
ATOM 639 N N . ARG A 1 83 ? 17.247 22.626 4.268 1.00 92.69 83 ARG A N 1
ATOM 640 C CA . ARG A 1 83 ? 17.102 21.725 5.419 1.00 92.69 83 ARG A CA 1
ATOM 641 C C . ARG A 1 83 ? 16.109 20.600 5.150 1.00 92.69 83 ARG A C 1
ATOM 643 O O . ARG A 1 83 ? 16.400 19.456 5.464 1.00 92.69 83 ARG A O 1
ATOM 650 N N . HIS A 1 84 ? 14.964 20.903 4.543 1.00 94.25 84 HIS A N 1
ATOM 651 C CA . HIS A 1 84 ? 13.966 19.885 4.213 1.00 94.25 84 HIS A CA 1
ATOM 652 C C . HIS A 1 84 ? 14.493 18.884 3.177 1.00 94.25 84 HIS A C 1
ATOM 654 O O . HIS A 1 84 ? 14.204 17.701 3.289 1.00 94.25 84 HIS A O 1
ATOM 660 N N . ILE A 1 85 ? 15.308 19.347 2.222 1.00 94.75 85 ILE A N 1
ATOM 661 C CA . ILE A 1 85 ? 15.964 18.482 1.231 1.00 94.75 85 ILE A CA 1
ATOM 662 C C . ILE A 1 85 ? 17.013 17.592 1.908 1.00 94.75 85 ILE A C 1
ATOM 664 O O . ILE A 1 85 ? 17.023 16.391 1.673 1.00 94.75 85 ILE A O 1
ATOM 668 N N . LEU A 1 86 ? 17.850 18.156 2.788 1.00 91.44 86 LEU A N 1
ATOM 669 C CA . LEU A 1 86 ? 18.859 17.389 3.528 1.00 91.44 86 LEU A CA 1
ATOM 670 C C . LEU A 1 86 ? 18.228 16.261 4.346 1.00 91.44 86 LEU A C 1
ATOM 672 O O . LEU A 1 86 ? 18.706 15.134 4.308 1.00 91.44 86 LEU A O 1
ATOM 676 N N . PHE A 1 87 ? 17.154 16.563 5.072 1.00 90.00 87 PHE A N 1
ATOM 677 C CA . PHE A 1 87 ? 16.428 15.556 5.837 1.00 90.00 87 PHE A CA 1
ATOM 678 C C . PHE A 1 87 ? 15.808 14.493 4.935 1.00 90.00 87 PHE A C 1
ATOM 680 O O . PHE A 1 87 ? 16.030 13.319 5.193 1.00 90.00 87 PHE A O 1
ATOM 687 N N . ALA A 1 88 ? 15.098 14.897 3.879 1.00 90.75 88 ALA A N 1
ATOM 688 C CA . ALA A 1 88 ? 14.460 13.981 2.939 1.00 90.75 88 ALA A CA 1
ATOM 689 C C . ALA A 1 88 ? 15.451 12.978 2.334 1.00 90.75 88 ALA A C 1
ATOM 691 O O . ALA A 1 88 ? 15.210 11.775 2.372 1.00 90.75 88 ALA A O 1
ATOM 692 N N . VAL A 1 89 ? 16.591 13.477 1.845 1.00 91.94 89 VAL A N 1
ATOM 693 C CA . VAL A 1 89 ? 17.660 12.643 1.282 1.00 91.94 89 VAL A CA 1
ATOM 694 C C . VAL A 1 89 ? 18.240 11.715 2.341 1.00 91.94 89 VAL A C 1
ATOM 696 O O . VAL A 1 89 ? 18.401 10.538 2.075 1.00 91.94 89 VAL A O 1
ATOM 699 N N . ALA A 1 90 ? 18.517 12.213 3.547 1.00 86.75 90 ALA A N 1
ATOM 700 C CA . ALA A 1 90 ? 19.143 11.412 4.595 1.00 86.75 90 ALA A CA 1
ATOM 701 C C . ALA A 1 90 ? 18.230 10.341 5.211 1.00 86.75 90 ALA A C 1
ATOM 703 O O . ALA A 1 90 ? 18.720 9.370 5.787 1.00 86.75 90 ALA A O 1
ATOM 704 N N . THR A 1 91 ? 16.911 10.539 5.157 1.00 82.50 91 THR A N 1
ATOM 705 C CA . THR A 1 91 ? 15.930 9.568 5.660 1.00 82.50 91 THR A CA 1
ATOM 706 C C . THR A 1 91 ? 15.623 8.462 4.665 1.00 82.50 91 THR A C 1
ATOM 708 O O . THR A 1 91 ? 15.191 7.389 5.082 1.00 82.50 91 THR A O 1
ATOM 711 N N . ASP A 1 92 ? 15.834 8.712 3.374 1.00 90.38 92 ASP A N 1
ATOM 712 C CA . ASP A 1 92 ? 15.632 7.715 2.336 1.00 90.38 92 ASP A CA 1
ATOM 713 C C . ASP A 1 92 ? 16.936 6.968 2.036 1.00 90.38 92 ASP A C 1
ATOM 715 O O . ASP A 1 92 ? 17.982 7.568 1.803 1.00 90.38 92 ASP A O 1
ATOM 719 N N . LYS A 1 93 ? 16.890 5.633 2.058 1.00 89.25 93 LYS A N 1
ATOM 720 C CA . LYS A 1 93 ? 18.100 4.814 1.921 1.00 89.25 93 LYS A CA 1
ATOM 721 C C . LYS A 1 93 ? 18.720 4.947 0.530 1.00 89.25 93 LYS A C 1
ATOM 723 O O . LYS A 1 93 ? 19.942 5.020 0.428 1.00 89.25 93 LYS A O 1
ATOM 728 N N . GLU A 1 94 ? 17.898 4.944 -0.515 1.00 91.44 94 GLU A N 1
ATOM 729 C CA . GLU A 1 94 ? 18.365 4.936 -1.903 1.00 91.44 94 GLU A CA 1
ATOM 730 C C . GLU A 1 94 ? 18.920 6.305 -2.294 1.00 91.44 94 GLU A C 1
ATOM 732 O O . GLU A 1 94 ? 19.999 6.391 -2.877 1.00 91.44 94 GLU A O 1
ATOM 737 N N . LEU A 1 95 ? 18.243 7.385 -1.902 1.00 92.19 95 LEU A N 1
ATOM 738 C CA . LEU A 1 95 ? 18.710 8.749 -2.125 1.00 92.19 95 LEU A CA 1
ATOM 739 C C . LEU A 1 95 ? 19.937 9.081 -1.282 1.00 92.19 95 LEU A C 1
ATOM 741 O O . LEU A 1 95 ? 20.844 9.738 -1.792 1.00 92.19 95 LEU A O 1
ATOM 745 N N . ASN A 1 96 ? 20.001 8.631 -0.026 1.00 91.19 96 ASN A N 1
ATOM 746 C CA . ASN A 1 96 ? 21.185 8.834 0.803 1.00 91.19 96 ASN A CA 1
ATOM 747 C C . ASN A 1 96 ? 22.404 8.120 0.212 1.00 91.19 96 ASN A C 1
ATOM 749 O O . ASN A 1 96 ? 23.494 8.677 0.244 1.00 91.19 96 ASN A O 1
ATOM 753 N N . ASP A 1 97 ? 22.230 6.920 -0.345 1.00 92.56 97 ASP A N 1
ATOM 754 C CA . ASP A 1 97 ? 23.313 6.192 -1.012 1.00 92.56 97 ASP A CA 1
ATOM 755 C C . ASP A 1 97 ? 23.695 6.851 -2.348 1.00 92.56 97 ASP A C 1
ATOM 757 O O . ASP A 1 97 ? 24.870 7.107 -2.613 1.00 92.56 97 ASP A O 1
ATOM 761 N N . LEU A 1 98 ? 22.711 7.253 -3.158 1.00 92.06 98 LEU A N 1
ATOM 762 C CA . LEU A 1 98 ? 22.936 7.970 -4.418 1.00 92.06 98 LEU A CA 1
ATOM 763 C C . LEU A 1 98 ? 23.655 9.315 -4.210 1.00 92.06 98 LEU A C 1
ATOM 765 O O . LEU A 1 98 ? 24.475 9.719 -5.036 1.00 92.06 98 LEU A O 1
ATOM 769 N N . LEU A 1 99 ? 23.349 10.016 -3.115 1.00 91.69 99 LEU A N 1
ATOM 770 C CA . LEU A 1 99 ? 23.826 11.369 -2.817 1.00 91.69 99 LEU A CA 1
ATOM 771 C C . LEU A 1 99 ? 24.817 11.422 -1.642 1.00 91.69 99 LEU A C 1
ATOM 773 O O . LEU A 1 99 ? 25.075 12.509 -1.126 1.00 91.69 99 LEU A O 1
ATOM 777 N N . HIS A 1 100 ? 25.419 10.297 -1.240 1.00 87.56 100 HIS A N 1
ATOM 778 C CA . HIS A 1 100 ? 26.257 10.214 -0.031 1.00 87.56 100 HIS A CA 1
ATOM 779 C C . HIS A 1 100 ? 27.446 11.193 -0.012 1.00 87.56 100 HIS A C 1
ATOM 781 O O . HIS A 1 100 ? 27.872 11.625 1.057 1.00 87.56 100 HIS A O 1
ATOM 787 N N . ASN A 1 101 ? 27.960 11.580 -1.186 1.00 90.00 101 ASN A N 1
ATOM 788 C CA . ASN A 1 101 ? 29.069 12.533 -1.344 1.00 90.00 101 ASN A CA 1
ATOM 789 C C . ASN A 1 101 ? 28.624 13.951 -1.743 1.00 90.00 101 ASN A C 1
ATOM 791 O O . ASN A 1 101 ? 29.451 14.776 -2.137 1.00 90.00 101 ASN A O 1
ATOM 795 N N . VAL A 1 102 ? 27.325 14.250 -1.694 1.00 91.62 102 VAL A N 1
ATOM 796 C CA . VAL A 1 102 ? 26.785 15.554 -2.091 1.00 91.62 102 VAL A CA 1
ATOM 797 C C . VAL A 1 102 ? 26.543 16.424 -0.861 1.00 91.62 102 VAL A C 1
ATOM 799 O O . VAL A 1 102 ? 25.773 16.082 0.032 1.00 91.62 102 VAL A O 1
ATOM 802 N N . THR A 1 103 ? 27.147 17.612 -0.843 1.00 90.44 103 THR A N 1
ATOM 803 C CA . THR A 1 103 ? 26.908 18.605 0.211 1.00 90.44 103 THR A CA 1
ATOM 804 C C . THR A 1 103 ? 25.686 19.460 -0.114 1.00 90.44 103 THR A C 1
ATOM 806 O O . THR A 1 103 ? 25.696 20.243 -1.065 1.00 90.44 103 THR A O 1
ATOM 809 N N . ILE A 1 104 ? 24.650 19.384 0.724 1.00 91.06 104 ILE A N 1
ATOM 810 C CA . ILE A 1 104 ? 23.472 20.257 0.629 1.00 91.06 104 ILE A CA 1
ATOM 811 C C . ILE A 1 104 ? 23.721 21.523 1.459 1.00 91.06 104 ILE A C 1
ATOM 813 O O . ILE A 1 104 ? 23.565 21.545 2.684 1.00 91.06 104 ILE A O 1
ATOM 817 N N . ALA A 1 105 ? 24.123 22.600 0.780 1.00 91.56 105 ALA A N 1
ATOM 818 C CA . ALA A 1 105 ? 24.388 23.891 1.410 1.00 91.56 105 ALA A CA 1
ATOM 819 C C . ALA A 1 105 ? 23.156 24.417 2.170 1.00 91.56 105 ALA A C 1
ATOM 821 O O . ALA A 1 105 ? 22.019 24.273 1.724 1.00 91.56 105 ALA A O 1
ATOM 822 N N . SER A 1 106 ? 23.382 25.025 3.339 1.00 90.81 106 SER A N 1
ATOM 823 C CA . SER A 1 106 ? 22.325 25.541 4.230 1.00 90.81 106 SER A CA 1
ATOM 824 C C . SER A 1 106 ? 21.329 24.486 4.749 1.00 90.81 106 SER A C 1
ATOM 826 O O . SER A 1 106 ? 20.300 24.846 5.323 1.00 90.81 106 SER A O 1
ATOM 828 N N . GLY A 1 107 ? 21.627 23.189 4.594 1.00 84.81 107 GLY A N 1
ATOM 829 C CA . GLY A 1 107 ? 20.811 22.100 5.134 1.00 84.81 107 GLY A CA 1
ATOM 830 C C . GLY A 1 107 ? 20.907 21.950 6.657 1.00 84.81 107 GLY A C 1
ATOM 831 O O . GLY A 1 107 ? 19.956 21.522 7.309 1.00 84.81 107 GLY A O 1
ATOM 832 N N . GLY A 1 108 ? 22.025 22.376 7.250 1.00 86.88 108 GLY A N 1
ATOM 833 C CA . GLY A 1 108 ? 22.334 22.136 8.659 1.00 86.88 108 GLY A CA 1
ATOM 834 C C . GLY A 1 108 ? 22.854 20.716 8.888 1.00 86.88 108 GLY A C 1
ATOM 835 O O . GLY A 1 108 ? 23.463 20.132 8.000 1.00 86.88 108 GLY A O 1
ATOM 836 N N . VAL A 1 109 ? 22.630 20.174 10.085 1.00 80.56 109 VAL A N 1
ATOM 837 C CA . VAL A 1 109 ? 23.025 18.806 10.454 1.00 80.56 109 VAL A CA 1
ATOM 838 C C . VAL A 1 109 ? 21.799 17.959 10.767 1.00 80.56 109 VAL A C 1
ATOM 840 O O . VAL A 1 109 ? 20.798 18.471 11.282 1.00 80.56 109 VAL A O 1
ATOM 843 N N . ILE A 1 110 ? 21.900 16.659 10.491 1.00 78.25 110 ILE A N 1
ATOM 844 C CA . ILE A 1 110 ? 20.908 15.676 10.925 1.00 78.25 110 ILE A CA 1
ATOM 845 C C . ILE A 1 110 ? 21.019 15.546 12.455 1.00 78.25 110 ILE A C 1
ATOM 847 O O . ILE A 1 110 ? 22.122 15.327 12.963 1.00 78.25 110 ILE A O 1
ATOM 851 N N . PRO A 1 111 ? 19.921 15.695 13.217 1.00 66.88 111 PRO A N 1
ATOM 852 C CA . PRO A 1 111 ? 19.927 15.555 14.664 1.00 66.88 111 PRO A CA 1
ATOM 853 C C . PRO A 1 111 ? 20.434 14.171 15.071 1.00 66.88 111 PRO A C 1
ATOM 855 O O . PRO A 1 111 ? 19.826 13.153 14.751 1.00 66.88 111 PRO A O 1
ATOM 858 N N . ARG A 1 112 ? 21.540 14.142 15.813 1.00 63.38 112 ARG A N 1
ATOM 859 C CA . ARG A 1 112 ? 22.089 12.934 16.429 1.00 63.38 112 ARG A CA 1
ATOM 860 C C . ARG A 1 112 ? 22.369 13.242 17.892 1.00 63.38 112 ARG A C 1
ATOM 862 O O . ARG A 1 112 ? 23.281 14.001 18.202 1.00 63.38 112 ARG A O 1
ATOM 869 N N . ILE A 1 113 ? 21.566 12.682 18.792 1.00 66.00 113 ILE A N 1
ATOM 870 C CA . ILE A 1 113 ? 21.787 12.816 20.235 1.00 66.00 113 ILE A CA 1
ATOM 871 C C . ILE A 1 113 ? 22.692 11.666 20.667 1.00 66.00 113 ILE A C 1
ATOM 873 O O . ILE A 1 113 ? 22.374 10.500 20.433 1.00 66.00 113 ILE A O 1
ATOM 877 N N . HIS A 1 114 ? 23.831 11.987 21.281 1.00 67.19 114 HIS A N 1
ATOM 878 C CA . HIS A 1 114 ? 24.690 10.971 21.879 1.00 67.19 114 HIS A CA 1
ATOM 879 C C . HIS A 1 114 ? 23.920 10.227 22.981 1.00 67.19 114 HIS A C 1
ATOM 881 O O . HIS A 1 114 ? 23.315 10.893 23.823 1.00 67.19 114 HIS A O 1
ATOM 887 N N . PRO A 1 115 ? 23.950 8.882 23.032 1.00 67.12 115 PRO A N 1
ATOM 888 C CA . PRO A 1 115 ? 23.241 8.109 24.054 1.00 67.12 115 PRO A CA 1
ATOM 889 C C . PRO A 1 115 ? 23.539 8.552 25.495 1.00 67.12 115 PRO A C 1
ATOM 891 O O . PRO A 1 115 ? 22.686 8.450 26.368 1.00 67.12 115 PRO A O 1
ATOM 894 N N . GLN A 1 116 ? 24.731 9.104 25.734 1.00 79.88 116 GLN A N 1
ATOM 895 C CA . GLN A 1 116 ? 25.181 9.650 27.016 1.00 79.88 116 GLN A CA 1
ATOM 896 C C . GLN A 1 116 ? 24.453 10.938 27.437 1.00 79.88 116 GLN A C 1
ATOM 898 O O . GLN A 1 116 ? 24.431 11.263 28.620 1.00 79.88 116 GLN A O 1
ATOM 903 N N . LEU A 1 117 ? 23.871 11.670 26.482 1.00 67.62 117 LEU A N 1
ATOM 904 C CA . LEU A 1 117 ? 23.100 12.898 26.706 1.00 67.62 117 LEU A CA 1
ATOM 905 C C . LEU A 1 117 ? 21.601 12.619 26.894 1.00 67.62 117 LEU A C 1
ATOM 907 O O . LEU A 1 117 ? 20.829 13.544 27.142 1.00 67.62 117 LEU A O 1
ATOM 911 N N . ILE A 1 118 ? 21.180 11.355 26.782 1.00 64.75 118 ILE A N 1
ATOM 912 C CA . ILE A 1 118 ? 19.816 10.932 27.096 1.00 64.75 118 ILE A CA 1
ATOM 913 C C . ILE A 1 118 ? 19.711 10.815 28.628 1.00 64.75 118 ILE A C 1
ATOM 915 O O . ILE A 1 118 ? 20.484 10.065 29.231 1.00 64.75 118 ILE A O 1
ATOM 919 N N . PRO A 1 119 ? 18.783 11.530 29.293 1.00 71.25 119 PRO A N 1
ATOM 920 C CA . PRO A 1 119 ? 18.637 11.456 30.744 1.00 71.25 119 PRO A CA 1
ATOM 921 C C . PRO A 1 119 ? 18.375 10.013 31.200 1.00 71.25 119 PRO A C 1
ATOM 923 O O . PRO A 1 119 ? 17.435 9.370 30.730 1.00 71.25 119 PRO A O 1
ATOM 926 N N . LYS A 1 120 ? 19.179 9.491 32.138 1.00 57.50 120 LYS A N 1
ATOM 927 C CA . LYS A 1 120 ? 18.917 8.179 32.753 1.00 57.50 120 LYS A CA 1
ATOM 928 C C . LYS A 1 120 ? 17.606 8.254 33.547 1.00 57.50 120 LYS A C 1
ATOM 930 O O . LYS A 1 120 ? 17.484 9.045 34.481 1.00 57.50 120 LYS A O 1
ATOM 935 N N . LYS A 1 121 ? 16.619 7.442 33.161 1.00 43.06 121 LYS A N 1
ATOM 936 C CA . LYS A 1 121 ? 15.275 7.395 33.760 1.00 43.06 121 LYS A CA 1
ATOM 937 C C . LYS A 1 121 ? 15.358 7.004 35.247 1.00 43.06 121 LYS A C 1
ATOM 939 O O . LYS A 1 121 ? 15.803 5.903 35.558 1.00 43.06 121 LYS A O 1
ATOM 944 N N . LYS A 1 122 ? 14.908 7.874 36.164 1.00 45.81 122 LYS A N 1
ATOM 945 C CA . LYS A 1 122 ? 14.564 7.476 37.546 1.00 45.81 122 LYS A CA 1
ATOM 946 C C . LYS A 1 122 ? 13.199 6.766 37.537 1.00 45.81 122 LYS A C 1
ATOM 948 O O . LYS A 1 122 ? 12.323 7.178 36.772 1.00 45.81 122 LYS A O 1
ATOM 953 N N . PRO A 1 123 ? 12.983 5.721 38.355 1.00 37.09 123 PRO A N 1
ATOM 954 C CA . PRO A 1 123 ? 11.685 5.066 38.438 1.00 37.09 123 PRO A CA 1
ATOM 955 C C . PRO A 1 123 ? 10.714 5.998 39.180 1.00 37.09 123 PRO A C 1
ATOM 957 O O . PRO A 1 123 ? 10.931 6.298 40.349 1.00 37.09 123 PRO A O 1
ATOM 960 N N . GLY A 1 124 ? 9.678 6.494 38.495 1.00 45.62 124 GLY A N 1
ATOM 961 C CA . GLY A 1 124 ? 8.547 7.175 39.145 1.00 45.62 124 GLY A CA 1
ATOM 962 C C . GLY A 1 124 ? 8.237 8.627 38.759 1.00 45.62 124 GLY A C 1
ATOM 963 O O . GLY A 1 124 ? 7.353 9.201 39.380 1.00 45.62 124 GLY A O 1
ATOM 964 N N . SER A 1 125 ? 8.871 9.240 37.751 1.00 32.84 125 SER A N 1
ATOM 965 C CA . SER A 1 125 ? 8.440 10.566 37.261 1.00 32.84 125 SER A CA 1
ATOM 966 C C . SER A 1 125 ? 7.976 10.538 35.801 1.00 32.84 125 SER A C 1
ATOM 968 O O . SER A 1 125 ? 8.740 10.256 34.878 1.00 32.84 125 SER A O 1
ATOM 970 N N . THR A 1 126 ? 6.698 10.855 35.584 1.00 47.62 126 THR A N 1
ATOM 971 C CA . THR A 1 126 ? 6.134 11.209 34.277 1.00 47.62 126 THR A CA 1
ATOM 972 C C . THR A 1 126 ? 6.586 12.621 33.917 1.00 47.62 126 THR A C 1
ATOM 974 O O . THR A 1 126 ? 5.968 13.606 34.318 1.00 47.62 126 THR A O 1
ATOM 977 N N . LEU A 1 127 ? 7.693 12.729 33.185 1.00 38.69 127 LEU A N 1
ATOM 978 C CA . LEU A 1 127 ? 8.018 13.944 32.441 1.00 38.69 127 LEU A CA 1
ATOM 979 C C . LEU A 1 127 ? 7.277 13.911 31.095 1.00 38.69 127 LEU A C 1
ATOM 981 O O . LEU A 1 127 ? 7.154 12.830 30.510 1.00 38.69 127 LEU A O 1
ATOM 985 N N . PRO A 1 128 ? 6.794 15.059 30.587 1.00 37.28 128 PRO A N 1
ATOM 986 C CA . PRO A 1 128 ? 6.229 15.118 29.246 1.00 37.28 128 PRO A CA 1
ATOM 987 C C . PRO A 1 128 ? 7.313 14.683 28.249 1.00 37.28 128 PRO A C 1
ATOM 989 O O . PRO A 1 128 ? 8.477 15.058 28.434 1.00 37.28 128 PRO A O 1
ATOM 992 N N . PRO A 1 129 ? 6.981 13.882 27.219 1.00 39.53 129 PRO A N 1
ATOM 993 C CA . PRO A 1 129 ? 7.972 13.448 26.252 1.00 39.53 129 PRO A CA 1
ATOM 994 C C . PRO A 1 129 ? 8.593 14.689 25.613 1.00 39.53 129 PRO A C 1
ATOM 996 O O . PRO A 1 129 ? 7.911 15.536 25.032 1.00 39.53 129 PRO A O 1
ATOM 999 N N . SER A 1 130 ? 9.904 14.803 25.801 1.00 36.22 130 SER A N 1
ATOM 1000 C CA . SER A 1 130 ? 10.762 15.791 25.179 1.00 36.22 130 SER A CA 1
ATOM 1001 C C . SER A 1 130 ? 10.482 15.839 23.680 1.00 36.22 130 SER A C 1
ATOM 1003 O O . SER A 1 130 ? 10.366 14.816 23.009 1.00 36.22 130 SER A O 1
ATOM 1005 N N . THR A 1 131 ? 10.357 17.059 23.168 1.00 35.62 131 THR A N 1
ATOM 1006 C CA . THR A 1 131 ? 10.096 17.418 21.773 1.00 35.62 131 THR A CA 1
ATOM 1007 C C . THR A 1 131 ? 11.231 16.981 20.843 1.00 35.62 131 THR A C 1
ATOM 1009 O O . THR A 1 131 ? 11.985 17.801 20.324 1.00 35.62 131 THR A O 1
ATOM 1012 N N . LEU A 1 132 ? 11.336 15.679 20.605 1.00 33.59 132 LEU A N 1
ATOM 1013 C CA . LEU A 1 132 ? 11.942 15.098 19.416 1.00 33.59 132 LEU A CA 1
ATOM 1014 C C . LEU A 1 132 ? 10.814 14.926 18.402 1.00 33.59 132 LEU A C 1
ATOM 1016 O O . LEU A 1 132 ? 10.199 13.870 18.298 1.00 33.59 132 LEU A O 1
ATOM 1020 N N . ASN A 1 133 ? 10.486 16.025 17.724 1.00 39.59 133 ASN A N 1
ATOM 1021 C CA . ASN A 1 133 ? 9.410 16.053 16.745 1.00 39.59 133 ASN A CA 1
ATOM 1022 C C . ASN A 1 133 ? 9.953 15.710 15.354 1.00 39.59 133 ASN A C 1
ATOM 1024 O O . ASN A 1 133 ? 10.807 16.420 14.828 1.00 39.59 133 ASN A O 1
ATOM 1028 N N . THR A 1 134 ? 9.647 14.505 14.872 1.00 34.47 134 THR A N 1
ATOM 1029 C CA . THR A 1 134 ? 8.471 14.164 14.046 1.00 34.47 134 THR A CA 1
ATOM 1030 C C . THR A 1 134 ? 8.562 14.737 12.630 1.00 34.47 134 THR A C 1
ATOM 1032 O O . THR A 1 134 ? 8.123 15.853 12.356 1.00 34.47 134 THR A O 1
ATOM 1035 N N . THR A 1 135 ? 8.998 13.880 11.696 1.00 31.14 135 THR A N 1
ATOM 1036 C CA . THR A 1 135 ? 8.160 13.591 10.524 1.00 31.14 135 THR A CA 1
ATOM 1037 C C . THR A 1 135 ? 6.715 13.540 11.008 1.00 31.14 135 THR A C 1
ATOM 1039 O O . THR A 1 135 ? 6.422 12.928 12.036 1.00 31.14 135 THR A O 1
ATOM 1042 N N . LYS A 1 136 ? 5.788 14.204 10.336 1.00 35.47 136 LYS A N 1
ATOM 1043 C CA . LYS A 1 136 ? 4.365 14.238 10.692 1.00 35.47 136 LYS A CA 1
ATOM 1044 C C . LYS A 1 136 ? 3.722 12.938 10.225 1.00 35.47 136 LYS A C 1
ATOM 1046 O O . LYS A 1 136 ? 2.683 12.926 9.575 1.00 35.47 136 LYS A O 1
ATOM 1051 N N . VAL A 1 137 ? 4.350 11.845 10.635 1.00 39.81 137 VAL A N 1
ATOM 1052 C CA . VAL A 1 137 ? 3.714 10.619 11.056 1.00 39.81 137 VAL A CA 1
ATOM 1053 C C . VAL A 1 137 ? 2.427 11.019 11.760 1.00 39.81 137 VAL A C 1
ATOM 1055 O O . VAL A 1 137 ? 2.446 11.786 12.731 1.00 39.81 137 VAL A O 1
ATOM 1058 N N . LEU A 1 138 ? 1.287 10.574 11.230 1.00 35.69 138 LEU A N 1
ATOM 1059 C CA . LEU A 1 138 ? 0.053 10.624 11.997 1.00 35.69 138 LEU A CA 1
ATOM 1060 C C . LEU A 1 138 ? 0.389 9.992 13.353 1.00 35.69 138 LEU A C 1
ATOM 1062 O O . LEU A 1 138 ? 0.824 8.840 13.351 1.00 35.69 138 LEU A O 1
ATOM 1066 N N . PRO A 1 139 ? 0.266 10.712 14.489 1.00 42.94 139 PRO A N 1
ATOM 1067 C CA . PRO A 1 139 ? 0.464 10.077 15.782 1.00 42.94 139 PRO A CA 1
ATOM 1068 C C . PRO A 1 139 ? -0.395 8.819 15.789 1.00 42.94 139 PRO A C 1
ATOM 1070 O O . PRO A 1 139 ? -1.498 8.843 15.239 1.00 42.94 139 PRO A O 1
ATOM 1073 N N . VAL A 1 140 ? 0.119 7.724 16.341 1.00 52.25 140 VAL A N 1
ATOM 1074 C CA . VAL A 1 140 ? -0.577 6.431 16.337 1.00 52.25 140 VAL A CA 1
ATOM 1075 C C . VAL A 1 140 ? -2.034 6.602 16.813 1.00 52.25 140 VAL A C 1
ATOM 1077 O O . VAL A 1 140 ? -2.943 6.088 16.173 1.00 52.25 140 VAL A O 1
ATOM 1080 N N . SER A 1 141 ? -2.278 7.513 17.765 1.00 49.19 141 SER A N 1
ATOM 1081 C CA . SER A 1 141 ? -3.606 7.941 18.250 1.00 49.19 141 SER A CA 1
ATOM 1082 C C . SER A 1 141 ? -4.553 8.616 17.230 1.00 49.19 141 SER A C 1
ATOM 1084 O O . SER A 1 141 ? -5.752 8.754 17.469 1.00 49.19 141 SER A O 1
ATOM 1086 N N . LYS A 1 142 ? -4.054 9.106 16.089 1.00 56.47 142 LYS A N 1
ATOM 1087 C CA . LYS A 1 142 ? -4.854 9.546 14.927 1.00 56.47 142 LYS A CA 1
ATOM 1088 C C . LYS A 1 142 ? -5.053 8.430 13.903 1.00 56.47 142 LYS A C 1
ATOM 1090 O O . LYS A 1 142 ? -6.005 8.520 13.131 1.00 56.47 142 LYS A O 1
ATOM 1095 N N . VAL A 1 143 ? -4.167 7.433 13.868 1.00 61.16 143 VAL A N 1
ATOM 1096 C CA . VAL A 1 143 ? -4.342 6.224 13.052 1.00 61.16 143 VAL A CA 1
ATOM 1097 C C . VAL A 1 143 ? -5.400 5.328 13.692 1.00 61.16 143 VAL A C 1
ATOM 1099 O O . VAL A 1 143 ? -6.302 4.905 12.979 1.00 61.16 143 VAL A O 1
ATOM 1102 N N . THR A 1 144 ? -5.384 5.147 15.019 1.00 61.91 144 THR A N 1
ATOM 1103 C CA . THR A 1 144 ? -6.376 4.337 15.756 1.00 61.91 144 THR A CA 1
ATOM 1104 C C . THR A 1 144 ? -7.807 4.817 15.538 1.00 61.91 144 THR A C 1
ATOM 1106 O O . THR A 1 144 ? -8.693 4.002 15.320 1.00 61.91 144 THR A O 1
ATOM 1109 N N . LYS A 1 145 ? -8.035 6.133 15.424 1.00 63.47 145 LYS A N 1
ATOM 1110 C CA . LYS A 1 145 ? -9.357 6.702 15.080 1.00 63.47 145 LYS A CA 1
ATOM 1111 C C . LYS A 1 145 ? -9.903 6.292 13.710 1.00 63.47 145 LYS A C 1
ATOM 1113 O O . LYS A 1 145 ? -11.081 6.513 13.454 1.00 63.47 145 LYS A O 1
ATOM 1118 N N . LYS A 1 146 ? -9.061 5.756 12.824 1.00 77.12 146 LYS A N 1
ATOM 1119 C CA . LYS A 1 146 ? -9.462 5.231 11.513 1.00 77.12 146 LYS A CA 1
ATOM 1120 C C . LYS A 1 146 ? -9.659 3.719 11.517 1.00 77.12 146 LYS A C 1
ATOM 1122 O O . LYS A 1 146 ? -10.067 3.186 10.493 1.00 77.12 146 LYS A O 1
ATOM 1127 N N . LEU A 1 147 ? -9.295 3.024 12.592 1.00 91.56 147 LEU A N 1
ATOM 1128 C CA . LEU A 1 147 ? -9.348 1.571 12.684 1.00 91.56 147 LEU A CA 1
ATOM 1129 C C . LEU A 1 147 ? -10.566 1.178 13.512 1.00 91.56 147 LEU A C 1
ATOM 1131 O O . LEU A 1 147 ? -10.746 1.648 14.633 1.00 91.56 147 LEU A O 1
ATOM 1135 N N . THR A 1 148 ? -11.429 0.326 12.972 1.00 90.69 148 THR A N 1
ATOM 1136 C CA . THR A 1 148 ? -12.630 -0.116 13.686 1.00 90.69 148 THR A CA 1
ATOM 1137 C C . THR A 1 148 ? -12.821 -1.605 13.509 1.00 90.69 148 THR A C 1
ATOM 1139 O O . THR A 1 148 ? -12.879 -2.098 12.387 1.00 90.69 148 THR A O 1
ATOM 1142 N N . VAL A 1 149 ? -12.933 -2.319 14.624 1.00 91.44 149 VAL A N 1
ATOM 1143 C CA . VAL A 1 149 ? -13.328 -3.727 14.625 1.00 91.44 149 VAL A CA 1
ATOM 1144 C C . VAL A 1 149 ? -14.846 -3.794 14.546 1.00 91.44 149 VAL A C 1
ATOM 1146 O O . VAL A 1 149 ? -15.533 -3.115 15.306 1.00 91.44 149 VAL A O 1
ATOM 1149 N N . VAL A 1 150 ? -15.367 -4.594 13.620 1.00 91.62 150 VAL A N 1
ATOM 1150 C CA . VAL A 1 150 ? -16.806 -4.800 13.447 1.00 91.62 150 VAL A CA 1
ATOM 1151 C C . VAL A 1 150 ? -17.091 -6.292 13.413 1.00 91.62 150 VAL A C 1
ATOM 1153 O O . VAL A 1 150 ? -16.470 -7.030 12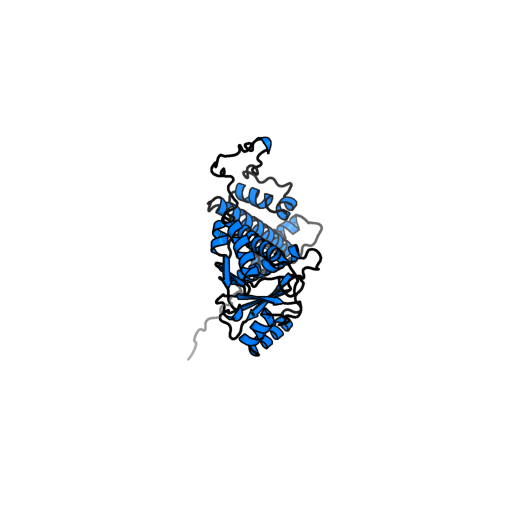.646 1.00 91.62 150 VAL A O 1
ATOM 1156 N N . GLN A 1 151 ? -18.055 -6.721 14.225 1.00 91.19 151 GLN A N 1
ATOM 1157 C CA . GLN A 1 151 ? -18.554 -8.087 14.204 1.00 91.19 151 GLN A CA 1
ATOM 1158 C C . GLN A 1 151 ? -19.714 -8.214 13.217 1.00 91.19 151 GLN A C 1
ATOM 1160 O O . GLN A 1 151 ? -20.844 -7.864 13.550 1.00 91.19 151 GLN A O 1
ATOM 1165 N N . GLN A 1 152 ? -19.443 -8.673 11.995 1.00 87.75 152 GLN A N 1
ATOM 1166 C CA . GLN A 1 152 ? -20.469 -8.844 10.958 1.00 87.75 152 GLN A CA 1
ATOM 1167 C C . GLN A 1 152 ? -19.976 -9.715 9.795 1.00 87.75 152 GLN A C 1
ATOM 1169 O O . GLN A 1 152 ? -18.794 -10.044 9.705 1.00 87.75 152 GLN A O 1
ATOM 1174 N N . ASP A 1 153 ? -20.880 -10.039 8.870 1.00 88.69 153 ASP A N 1
ATOM 1175 C CA . ASP A 1 153 ? -20.531 -10.629 7.576 1.00 88.69 153 ASP A CA 1
ATOM 1176 C C . ASP A 1 153 ? -19.890 -9.567 6.663 1.00 88.69 153 ASP A C 1
ATOM 1178 O O . ASP A 1 153 ? -20.461 -8.493 6.435 1.00 88.69 153 ASP A O 1
ATOM 1182 N N . ILE A 1 154 ? -18.720 -9.876 6.099 1.00 90.56 154 ILE A N 1
ATOM 1183 C CA . ILE A 1 154 ? -17.996 -8.994 5.173 1.00 90.56 154 ILE A CA 1
ATOM 1184 C C . ILE A 1 154 ? -18.794 -8.669 3.909 1.00 90.56 154 ILE A C 1
ATOM 1186 O O . ILE A 1 154 ? -18.555 -7.639 3.290 1.00 90.56 154 ILE A O 1
ATOM 1190 N N . THR A 1 155 ? -19.778 -9.485 3.539 1.00 92.06 155 THR A N 1
ATOM 1191 C CA . THR A 1 155 ? -20.658 -9.209 2.396 1.00 92.06 155 THR A CA 1
ATOM 1192 C C . THR A 1 155 ? -21.672 -8.098 2.671 1.00 92.06 155 THR A C 1
ATOM 1194 O O . THR A 1 155 ? -22.214 -7.515 1.736 1.00 92.06 155 THR A O 1
ATOM 1197 N N . THR A 1 156 ? -21.907 -7.766 3.943 1.00 91.88 156 THR A N 1
ATOM 1198 C CA . THR A 1 156 ? -22.883 -6.752 4.377 1.00 91.88 156 THR A CA 1
ATOM 1199 C C . THR A 1 156 ? -22.247 -5.419 4.779 1.00 91.88 156 THR A C 1
ATOM 1201 O O . THR A 1 156 ? -22.956 -4.439 5.008 1.00 91.88 156 THR A O 1
ATOM 1204 N N . VAL A 1 157 ? -20.910 -5.341 4.830 1.00 91.81 157 VAL A N 1
ATOM 1205 C CA . VAL A 1 157 ? -20.203 -4.109 5.203 1.00 91.81 157 VAL A CA 1
ATOM 1206 C C . VAL A 1 157 ? -20.360 -3.028 4.135 1.00 91.81 157 VAL A C 1
ATOM 1208 O O . VAL A 1 157 ? -20.186 -3.262 2.939 1.00 91.81 157 VAL A O 1
ATOM 1211 N N . THR A 1 158 ? -20.629 -1.801 4.579 1.00 92.75 158 THR A N 1
ATOM 1212 C CA . THR A 1 158 ? -20.610 -0.623 3.707 1.00 92.75 158 THR A CA 1
ATOM 1213 C C . THR A 1 158 ? -19.224 0.021 3.755 1.00 92.75 158 THR A C 1
ATOM 1215 O O . THR A 1 158 ? -18.900 0.774 4.672 1.00 92.75 158 THR A O 1
ATOM 1218 N N . ALA A 1 159 ? -18.393 -0.304 2.767 1.00 93.94 159 ALA A N 1
ATOM 1219 C CA . ALA A 1 159 ? -17.071 0.281 2.536 1.00 93.94 159 ALA A CA 1
ATOM 1220 C C . ALA A 1 159 ? -16.826 0.403 1.025 1.00 93.94 159 ALA A C 1
ATOM 1222 O O . ALA A 1 159 ? -17.416 -0.348 0.252 1.00 93.94 159 ALA A O 1
ATOM 1223 N N . ASP A 1 160 ? -15.946 1.296 0.575 1.00 96.50 160 ASP A N 1
ATOM 1224 C CA . ASP A 1 160 ? -15.681 1.450 -0.864 1.00 96.50 160 ASP A CA 1
ATOM 1225 C C . ASP A 1 160 ? -15.118 0.162 -1.469 1.00 96.50 160 ASP A C 1
ATOM 1227 O O . ASP A 1 160 ? -15.527 -0.217 -2.569 1.00 96.50 160 ASP A O 1
ATOM 1231 N N . ALA A 1 161 ? -14.247 -0.528 -0.725 1.00 96.88 161 ALA A N 1
ATOM 1232 C CA . ALA A 1 161 ? -13.705 -1.826 -1.101 1.00 96.88 161 ALA A CA 1
ATOM 1233 C C . ALA A 1 161 ? -13.696 -2.837 0.052 1.00 96.88 161 ALA A C 1
ATOM 1235 O O . ALA A 1 161 ? -13.416 -2.493 1.201 1.00 96.88 161 ALA A O 1
ATOM 1236 N N . ILE A 1 162 ? -13.921 -4.104 -0.284 1.00 96.25 162 ILE A N 1
ATOM 1237 C CA . ILE A 1 162 ? -13.698 -5.259 0.594 1.00 96.25 162 ILE A CA 1
ATOM 1238 C C . ILE A 1 162 ? -12.469 -6.039 0.125 1.00 96.25 162 ILE A C 1
ATOM 1240 O O . ILE A 1 162 ? -12.222 -6.155 -1.075 1.00 96.25 162 ILE A O 1
ATOM 1244 N N . VAL A 1 163 ? -11.689 -6.584 1.055 1.00 96.19 163 VAL A N 1
ATOM 1245 C CA . VAL A 1 163 ? -10.543 -7.433 0.715 1.00 96.19 163 VAL A CA 1
ATOM 1246 C C . VAL A 1 163 ? -10.961 -8.899 0.685 1.00 96.19 163 VAL A C 1
ATOM 1248 O O . VAL A 1 163 ? -11.544 -9.413 1.636 1.00 96.19 163 VAL A O 1
ATOM 1251 N N . HIS A 1 164 ? -10.624 -9.573 -0.411 1.00 94.44 164 HIS A N 1
ATOM 1252 C CA . HIS A 1 164 ? -10.802 -11.002 -0.627 1.00 94.44 164 HIS A CA 1
ATOM 1253 C C . HIS A 1 164 ? -9.423 -11.690 -0.664 1.00 94.44 164 HIS A C 1
ATOM 1255 O O . HIS A 1 164 ? -8.737 -11.638 -1.690 1.00 94.44 164 HIS A O 1
ATOM 1261 N N . PRO A 1 165 ? -9.001 -12.341 0.438 1.00 92.25 165 PRO A N 1
ATOM 1262 C CA . PRO A 1 165 ? -7.831 -13.209 0.447 1.00 92.25 165 PRO A CA 1
ATOM 1263 C C . PRO A 1 165 ? -8.073 -14.429 -0.440 1.00 92.25 165 PRO A C 1
ATOM 1265 O O . PRO A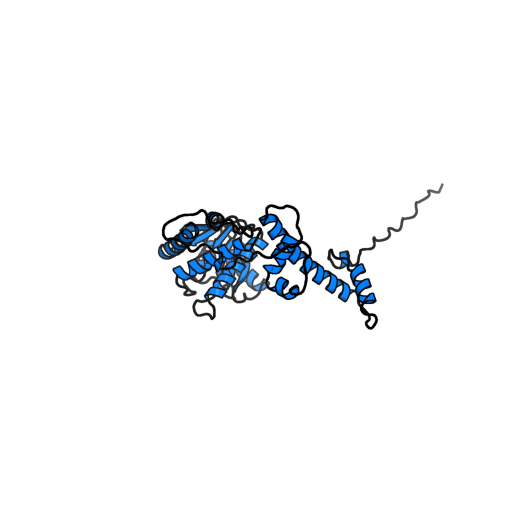 1 165 ? -8.994 -15.204 -0.197 1.00 92.25 165 PRO A O 1
ATOM 1268 N N . THR A 1 166 ? -7.238 -14.587 -1.458 1.00 91.75 166 THR A N 1
ATOM 1269 C CA . THR A 1 166 ? -7.320 -15.628 -2.485 1.00 91.75 166 THR A CA 1
ATOM 1270 C C . THR A 1 166 ? -5.924 -16.205 -2.756 1.00 91.75 166 THR A C 1
ATOM 1272 O O . THR A 1 166 ? -4.949 -15.847 -2.104 1.00 91.75 166 THR A O 1
ATOM 1275 N N . ASN A 1 167 ? -5.825 -17.115 -3.720 1.00 89.75 167 ASN A N 1
ATOM 1276 C CA . ASN A 1 167 ? -4.586 -17.558 -4.346 1.00 89.75 167 ASN A CA 1
ATOM 1277 C C . ASN A 1 167 ? -4.369 -16.881 -5.719 1.00 89.75 167 ASN A C 1
ATOM 1279 O O . ASN A 1 167 ? -5.166 -16.044 -6.157 1.00 89.75 167 ASN A O 1
ATOM 1283 N N . GLY A 1 168 ? -3.325 -17.317 -6.432 1.00 89.25 168 GLY A N 1
ATOM 1284 C CA . GLY A 1 168 ? -2.974 -16.844 -7.776 1.00 89.25 168 GLY A CA 1
ATOM 1285 C C . GLY A 1 168 ? -4.097 -16.921 -8.820 1.00 89.25 168 GLY A C 1
ATOM 1286 O O . GLY A 1 168 ? -4.102 -16.137 -9.765 1.00 89.25 168 GLY A O 1
ATOM 1287 N N . SER A 1 169 ? -5.074 -17.815 -8.642 1.00 89.81 169 SER A N 1
ATOM 1288 C CA . SER A 1 169 ? -6.162 -18.052 -9.595 1.00 89.81 169 SER A CA 1
ATOM 1289 C C . SER A 1 169 ? -7.498 -17.419 -9.200 1.00 89.81 169 SER A C 1
AT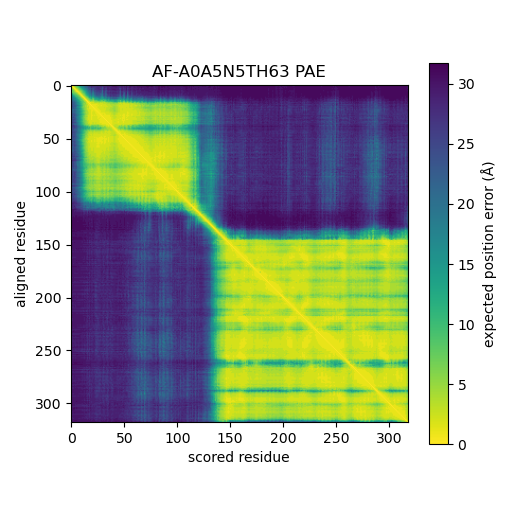OM 1291 O O . SER A 1 169 ? -8.526 -17.842 -9.719 1.00 89.81 169 SER A O 1
ATOM 1293 N N . PHE A 1 170 ? -7.507 -16.436 -8.288 1.00 90.62 170 PHE A N 1
ATOM 1294 C CA . PHE A 1 170 ? -8.734 -15.756 -7.834 1.00 90.62 170 PHE A CA 1
ATOM 1295 C C . PHE A 1 170 ? -9.798 -16.716 -7.269 1.00 90.62 170 PHE A C 1
ATOM 1297 O O . PHE A 1 170 ? -11.001 -16.469 -7.370 1.00 90.62 170 PHE A O 1
ATOM 1304 N N . ALA A 1 171 ? -9.365 -17.842 -6.701 1.00 88.06 171 ALA A N 1
ATOM 1305 C CA . ALA A 1 171 ? -10.267 -18.870 -6.223 1.00 88.06 171 ALA A CA 1
ATOM 1306 C C . ALA A 1 171 ? -11.216 -18.336 -5.133 1.00 88.06 171 ALA A C 1
ATOM 1308 O O . ALA A 1 171 ? -10.776 -17.851 -4.093 1.00 88.06 171 ALA A O 1
ATOM 1309 N N . MET A 1 172 ? -12.524 -18.515 -5.336 1.00 88.00 172 MET A N 1
ATOM 1310 C CA . MET A 1 172 ? -13.589 -18.171 -4.377 1.00 88.00 172 MET A CA 1
ATOM 1311 C C . MET A 1 172 ? -13.705 -19.223 -3.261 1.00 88.00 172 MET A C 1
ATOM 1313 O O . MET A 1 172 ? -14.777 -19.722 -2.935 1.00 88.00 172 MET A O 1
ATOM 1317 N N . LEU A 1 173 ? -12.568 -19.617 -2.689 1.00 81.25 173 LEU A N 1
ATOM 1318 C CA . LEU A 1 173 ? -12.481 -20.673 -1.686 1.00 81.25 173 LEU A CA 1
ATOM 1319 C C . LEU A 1 173 ? -12.445 -20.102 -0.268 1.00 81.25 173 LEU A C 1
ATOM 1321 O O . LEU A 1 173 ? -12.011 -18.984 -0.021 1.00 81.25 173 LEU A O 1
ATOM 1325 N N . GLY A 1 174 ? -12.821 -20.945 0.697 1.00 83.06 174 GLY A N 1
ATOM 1326 C CA . GLY A 1 174 ? -12.838 -20.546 2.105 1.00 83.06 174 GLY A CA 1
ATOM 1327 C C . GLY A 1 174 ? -14.064 -19.709 2.445 1.00 83.06 174 GLY A C 1
ATOM 1328 O O . GLY A 1 174 ? -14.929 -19.492 1.603 1.00 83.06 174 GLY A O 1
ATOM 1329 N N . GLU A 1 175 ? -14.145 -19.282 3.699 1.00 85.94 175 GLU A N 1
ATOM 1330 C CA . GLU A 1 175 ? -15.353 -18.658 4.248 1.00 85.94 175 GLU A CA 1
ATOM 1331 C C . GLU A 1 175 ? -15.709 -17.360 3.515 1.00 85.94 175 GLU A C 1
ATOM 1333 O O . GLU A 1 175 ? -16.854 -17.163 3.121 1.00 85.94 175 GLU A O 1
ATOM 1338 N N . ILE A 1 176 ? -14.708 -16.519 3.237 1.00 89.75 176 ILE A N 1
ATOM 1339 C CA . ILE A 1 176 ? -14.900 -15.239 2.543 1.00 89.75 176 ILE A CA 1
ATOM 1340 C C . ILE A 1 176 ? -15.267 -15.465 1.076 1.00 89.75 176 ILE A C 1
ATOM 1342 O O . ILE A 1 176 ? -16.220 -14.865 0.591 1.00 89.75 176 ILE A O 1
ATOM 1346 N N . GLY A 1 177 ? -14.549 -16.347 0.372 1.00 90.69 177 GLY A N 1
ATOM 1347 C CA . GLY A 1 177 ? -14.837 -16.657 -1.028 1.00 90.69 177 GLY A CA 1
ATOM 1348 C C . GLY A 1 177 ? -16.254 -17.207 -1.217 1.00 90.69 177 GLY A C 1
ATOM 1349 O O . GLY A 1 177 ? -16.993 -16.719 -2.069 1.00 90.69 177 GLY A O 1
ATOM 1350 N N . GLN A 1 178 ? -16.679 -18.136 -0.355 1.00 91.38 178 GLN A N 1
ATOM 1351 C CA . GLN A 1 178 ? -18.035 -18.695 -0.383 1.00 91.38 178 GLN A CA 1
ATOM 1352 C C . GLN A 1 178 ? -19.105 -17.659 -0.025 1.00 91.38 178 GLN A C 1
ATOM 1354 O O . GLN A 1 178 ? -20.153 -17.615 -0.672 1.00 91.38 178 GLN A O 1
ATOM 1359 N N . ALA A 1 179 ? -18.853 -16.807 0.974 1.00 91.88 179 ALA A N 1
ATOM 1360 C CA . ALA A 1 179 ? -19.770 -15.729 1.332 1.00 91.88 179 ALA A CA 1
ATOM 1361 C C . ALA A 1 179 ? -19.954 -14.756 0.157 1.00 91.88 179 ALA A C 1
ATOM 1363 O O . ALA A 1 179 ? -21.085 -14.431 -0.208 1.00 91.88 179 ALA A O 1
ATOM 1364 N N . LEU A 1 180 ? -18.858 -14.361 -0.497 1.00 93.62 180 LEU A N 1
ATOM 1365 C CA . LEU A 1 180 ? -18.893 -13.474 -1.657 1.00 93.62 180 LEU A CA 1
ATOM 1366 C C . LEU A 1 180 ? -19.599 -14.105 -2.852 1.00 93.62 180 LEU A C 1
ATOM 1368 O O . LEU A 1 180 ? -20.425 -13.444 -3.473 1.00 93.62 180 LEU A O 1
ATOM 1372 N N . GLU A 1 181 ? -19.328 -15.371 -3.165 1.00 93.81 181 GLU A N 1
ATOM 1373 C CA . GLU A 1 181 ? -20.009 -16.079 -4.252 1.00 93.81 181 GLU A CA 1
ATOM 1374 C C . GLU A 1 181 ? -21.519 -16.176 -3.998 1.00 93.81 181 GLU A C 1
ATOM 1376 O O . GLU A 1 181 ? -22.322 -15.889 -4.890 1.00 93.81 181 GLU A O 1
ATOM 1381 N N . LYS A 1 182 ? -21.917 -16.506 -2.764 1.00 93.69 182 LYS A N 1
ATOM 1382 C CA . LYS A 1 182 ? -23.325 -16.602 -2.369 1.00 93.69 182 LYS A CA 1
ATOM 1383 C C . LYS A 1 182 ? -24.037 -15.249 -2.432 1.00 93.69 182 LYS A C 1
ATOM 1385 O O . LYS A 1 182 ? -25.161 -15.185 -2.926 1.00 93.69 182 LYS A O 1
ATOM 1390 N N . ALA A 1 183 ? -23.404 -14.186 -1.940 1.00 93.50 183 ALA A N 1
ATOM 1391 C CA . ALA A 1 183 ? -23.991 -12.849 -1.910 1.00 93.50 183 ALA A CA 1
ATOM 1392 C C . ALA A 1 183 ? -23.998 -12.187 -3.297 1.00 93.50 183 ALA A C 1
ATOM 1394 O O . ALA A 1 183 ? -25.019 -11.651 -3.724 1.00 93.50 183 ALA A O 1
ATOM 1395 N N . GLY A 1 184 ? -22.884 -12.254 -4.028 1.00 90.94 184 GLY A N 1
ATOM 1396 C CA . GLY A 1 184 ? -22.723 -11.609 -5.331 1.00 90.94 184 GLY A CA 1
ATOM 1397 C C . GLY A 1 184 ? -23.321 -12.376 -6.512 1.00 90.94 184 GLY A C 1
ATOM 1398 O O . GLY A 1 184 ? -23.600 -11.795 -7.567 1.00 90.94 184 GLY A O 1
ATOM 1399 N N . GLY A 1 185 ? -23.546 -13.679 -6.341 1.00 92.75 185 GLY A N 1
ATOM 1400 C CA . GLY A 1 185 ? -24.137 -14.556 -7.341 1.00 92.75 185 GLY A CA 1
ATOM 1401 C C . GLY A 1 185 ? -23.303 -14.685 -8.621 1.00 92.75 185 GLY A C 1
ATOM 1402 O O . GLY A 1 185 ? -22.131 -14.315 -8.697 1.00 92.75 185 GLY A O 1
ATOM 1403 N N . LYS A 1 186 ? -23.937 -15.198 -9.683 1.00 93.12 186 LYS A N 1
ATOM 1404 C CA . LYS A 1 186 ? -23.258 -15.544 -10.948 1.00 93.12 186 LYS A CA 1
ATOM 1405 C C . LYS A 1 186 ? -22.538 -14.365 -11.612 1.00 93.12 186 LYS A C 1
ATOM 1407 O O . LYS A 1 186 ? -21.504 -14.571 -12.238 1.00 93.12 186 LYS A O 1
ATOM 1412 N N . LYS A 1 187 ? -23.070 -13.144 -11.477 1.00 93.88 187 LYS A N 1
ATOM 1413 C CA . LYS A 1 187 ? -22.461 -11.938 -12.064 1.00 93.88 187 LYS A CA 1
ATOM 1414 C C . LYS A 1 187 ? -21.111 -11.622 -11.429 1.00 93.88 187 LYS A C 1
ATOM 1416 O O . LYS A 1 187 ? -20.173 -11.305 -12.150 1.00 93.88 187 LYS A O 1
ATOM 1421 N N . LEU A 1 188 ? -21.001 -11.760 -10.106 1.00 94.00 188 LEU A N 1
ATOM 1422 C CA . LEU A 1 188 ? -19.735 -11.535 -9.420 1.00 94.00 188 LEU A CA 1
ATOM 1423 C C . LEU A 1 188 ? -18.681 -12.559 -9.849 1.00 94.00 188 LEU A C 1
ATOM 1425 O O . LEU A 1 188 ? -17.555 -12.192 -10.163 1.00 94.00 188 LEU A O 1
ATOM 1429 N N . VAL A 1 189 ? -19.059 -13.838 -9.908 1.00 92.75 189 VAL A N 1
ATOM 1430 C CA . VAL A 1 189 ? -18.147 -14.911 -10.333 1.00 92.75 189 VAL A CA 1
ATOM 1431 C C . VAL A 1 189 ? -17.637 -14.674 -11.759 1.00 92.75 189 VAL A C 1
ATOM 1433 O O . VAL A 1 189 ? -16.453 -14.866 -12.028 1.00 92.75 189 VAL A O 1
ATOM 1436 N N . GLN A 1 190 ? -18.504 -14.207 -12.663 1.00 93.56 190 GLN A N 1
ATOM 1437 C CA . GLN A 1 190 ? -18.116 -13.838 -14.027 1.00 93.56 190 GLN A CA 1
ATOM 1438 C C . GLN A 1 190 ? -17.135 -12.660 -14.058 1.00 93.56 190 GLN A C 1
ATOM 1440 O O . GLN A 1 190 ? -16.109 -12.756 -14.725 1.00 93.56 190 GLN A O 1
ATOM 1445 N N . GLU A 1 191 ? -17.395 -11.590 -13.304 1.00 94.38 191 GLU A N 1
ATOM 1446 C CA . GLU A 1 191 ? -16.492 -10.433 -13.231 1.00 94.38 191 GLU A CA 1
ATOM 1447 C C . GLU A 1 191 ? -15.104 -10.810 -12.698 1.00 94.38 191 GLU A C 1
ATOM 1449 O O . GLU A 1 191 ? -14.085 -10.351 -13.220 1.00 94.38 191 GLU A O 1
ATOM 1454 N N . ILE A 1 192 ? -15.040 -11.674 -11.683 1.00 93.12 192 ILE A N 1
ATOM 1455 C CA . ILE A 1 192 ? -13.772 -12.152 -11.121 1.00 93.12 192 ILE A CA 1
ATOM 1456 C C . ILE A 1 192 ? -13.021 -13.005 -12.150 1.00 93.12 192 ILE A C 1
ATOM 1458 O O . ILE A 1 192 ? -11.821 -12.808 -12.349 1.00 93.12 192 ILE A O 1
ATOM 1462 N N . ALA A 1 193 ? -13.718 -13.895 -12.862 1.00 92.31 193 ALA A N 1
ATOM 1463 C CA . ALA A 1 193 ? -13.121 -14.695 -13.931 1.00 92.31 193 ALA A CA 1
ATOM 1464 C C . ALA A 1 193 ? -12.603 -13.823 -15.090 1.00 92.31 193 ALA A C 1
ATOM 1466 O O . ALA A 1 193 ? -11.533 -14.080 -15.641 1.00 92.31 193 ALA A O 1
ATOM 1467 N N . ASP A 1 194 ? -13.328 -12.769 -15.458 1.00 92.81 194 ASP A N 1
ATOM 1468 C CA . ASP A 1 194 ? -12.895 -11.839 -16.500 1.00 92.81 194 ASP A CA 1
ATOM 1469 C C . ASP A 1 194 ? -11.746 -10.945 -16.030 1.00 92.81 194 ASP A C 1
ATOM 1471 O O . ASP A 1 194 ? -10.853 -10.626 -16.817 1.00 92.81 194 ASP A O 1
ATOM 1475 N N . THR A 1 195 ? -11.717 -10.591 -14.745 1.00 90.50 195 THR A N 1
ATOM 1476 C CA . THR A 1 195 ? -10.579 -9.910 -14.123 1.00 90.50 195 THR A CA 1
ATOM 1477 C C . THR A 1 195 ? -9.339 -10.790 -14.200 1.00 90.50 195 THR A C 1
ATOM 1479 O O . THR A 1 195 ? -8.333 -10.331 -14.729 1.00 90.50 195 THR A O 1
ATOM 1482 N N . GLN A 1 196 ? -9.426 -12.065 -13.806 1.00 91.19 196 GLN A N 1
ATOM 1483 C CA . GLN A 1 196 ? -8.325 -13.027 -13.916 1.00 91.19 196 GLN A CA 1
ATOM 1484 C C . GLN A 1 196 ? -7.806 -13.159 -15.356 1.00 91.19 196 GLN A C 1
ATOM 1486 O O . GLN A 1 196 ? -6.599 -13.196 -15.580 1.00 91.19 196 GLN A O 1
ATOM 1491 N N . LYS A 1 197 ? -8.692 -13.201 -16.359 1.00 91.00 197 LYS A N 1
ATOM 1492 C CA . LYS A 1 197 ? -8.272 -13.246 -17.773 1.00 91.00 197 LYS A CA 1
ATOM 1493 C C . LYS A 1 197 ? -7.538 -11.975 -18.212 1.00 91.00 197 LYS A C 1
ATOM 1495 O O . LYS A 1 197 ? -6.666 -12.054 -19.071 1.00 91.00 197 LYS A O 1
ATOM 1500 N N . LYS A 1 198 ? -7.903 -10.812 -17.660 1.00 88.94 198 LYS A N 1
ATOM 1501 C CA . LYS A 1 198 ? -7.304 -9.509 -17.996 1.00 88.94 198 LYS A CA 1
ATOM 1502 C C . LYS A 1 198 ? -5.981 -9.261 -17.270 1.00 88.94 198 LYS A C 1
ATOM 1504 O O . LYS A 1 198 ? -5.053 -8.753 -17.888 1.00 88.94 198 LYS A O 1
ATOM 1509 N N . SER A 1 199 ? -5.909 -9.563 -15.974 1.00 83.31 199 SER A N 1
ATOM 1510 C CA . SER A 1 199 ? -4.732 -9.312 -15.131 1.00 83.31 199 SER A CA 1
ATOM 1511 C C . SER A 1 199 ? -3.743 -10.478 -15.104 1.00 83.31 199 SER A C 1
ATOM 1513 O O . SER A 1 199 ? -2.582 -10.274 -14.764 1.00 83.31 199 SER A O 1
ATOM 1515 N N . GLY A 1 200 ? -4.169 -11.680 -15.498 1.00 89.19 200 GLY A N 1
ATOM 1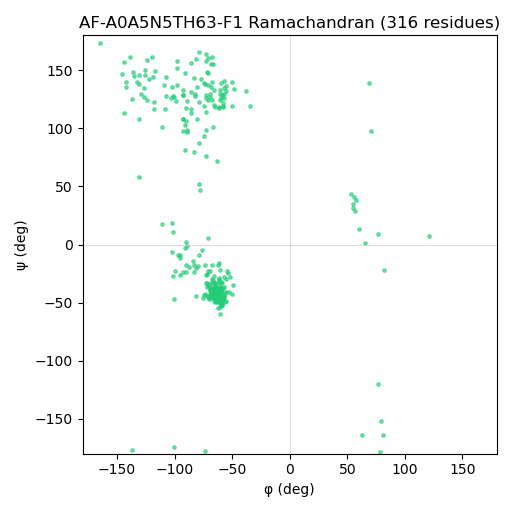516 C CA . GLY A 1 200 ? -3.375 -12.897 -15.382 1.00 89.19 200 GLY A CA 1
ATOM 1517 C C . GLY A 1 200 ? -3.423 -13.491 -13.972 1.00 89.19 200 GLY A C 1
ATOM 1518 O O . GLY A 1 200 ? -4.299 -13.181 -13.168 1.00 89.19 200 GLY A O 1
ATOM 1519 N N . SER A 1 201 ? -2.484 -14.390 -13.674 1.00 90.00 201 SER A N 1
ATOM 1520 C CA . SER A 1 201 ? -2.345 -14.963 -12.330 1.00 90.00 201 SER A CA 1
ATOM 1521 C C . SER A 1 201 ? -1.734 -13.943 -11.372 1.00 90.00 201 SER A C 1
ATOM 1523 O O . SER A 1 201 ? -0.750 -13.294 -11.718 1.00 90.00 201 SER A O 1
ATOM 1525 N N . LEU A 1 202 ? -2.242 -13.869 -10.141 1.00 88.75 202 LEU A N 1
ATOM 1526 C CA . LEU A 1 202 ? -1.631 -13.047 -9.094 1.00 88.75 202 LEU A CA 1
ATOM 1527 C C . LEU A 1 202 ? -0.332 -13.688 -8.602 1.00 88.75 202 LEU A C 1
ATOM 1529 O O . LEU A 1 202 ? -0.331 -14.842 -8.159 1.00 88.75 202 LEU A O 1
ATOM 1533 N N . ALA A 1 203 ? 0.764 -12.934 -8.625 1.00 91.12 203 ALA A N 1
ATOM 1534 C CA . ALA A 1 203 ? 1.991 -13.328 -7.942 1.00 91.12 203 ALA A CA 1
ATOM 1535 C C . ALA A 1 203 ? 1.788 -13.310 -6.408 1.00 91.12 203 ALA A C 1
ATOM 1537 O O . ALA A 1 203 ? 0.834 -12.699 -5.920 1.00 91.12 203 ALA A O 1
ATOM 1538 N N . PRO A 1 204 ? 2.638 -13.986 -5.614 1.00 88.44 204 PRO A N 1
ATOM 1539 C CA . PRO A 1 204 ? 2.559 -13.908 -4.157 1.00 88.44 204 PRO A CA 1
ATOM 1540 C C . PRO A 1 204 ? 2.632 -12.459 -3.655 1.00 88.44 204 PRO A C 1
ATOM 1542 O O . PRO A 1 204 ? 3.485 -11.693 -4.096 1.00 88.44 204 PRO A O 1
ATOM 1545 N N . CYS A 1 205 ? 1.773 -12.110 -2.697 1.00 88.12 205 CYS A N 1
ATOM 1546 C CA . CYS A 1 205 ? 1.565 -10.764 -2.142 1.00 88.12 205 CYS A CA 1
ATOM 1547 C C . CYS A 1 205 ? 0.991 -9.723 -3.113 1.00 88.12 205 CYS A C 1
ATOM 1549 O O . CYS A 1 205 ? 0.819 -8.566 -2.722 1.00 88.12 205 CYS A O 1
ATOM 1551 N N . ASP A 1 206 ? 0.700 -10.099 -4.357 1.00 88.94 206 ASP A N 1
ATOM 1552 C CA . ASP A 1 206 ? 0.157 -9.183 -5.350 1.00 88.94 206 ASP A CA 1
ATOM 1553 C C . ASP A 1 206 ? -1.358 -9.002 -5.191 1.00 88.94 206 ASP A C 1
ATOM 1555 O O . ASP A 1 206 ? -2.053 -9.827 -4.579 1.00 88.94 206 ASP A O 1
ATOM 1559 N N . VAL A 1 207 ? -1.863 -7.898 -5.740 1.00 93.94 207 VAL A N 1
ATOM 1560 C CA . VAL A 1 207 ? -3.256 -7.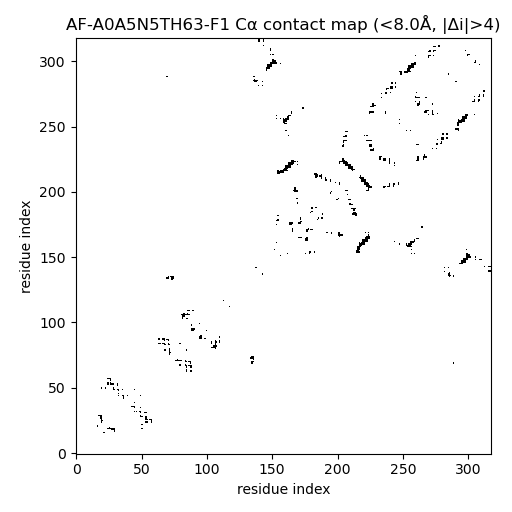474 -5.601 1.00 93.94 207 VAL A CA 1
ATOM 1561 C C . VAL A 1 207 ? -3.888 -7.105 -6.935 1.00 93.94 207 VAL A C 1
ATOM 1563 O O . VAL A 1 207 ? -3.268 -6.522 -7.819 1.00 93.94 207 VAL A O 1
ATOM 1566 N N . SER A 1 208 ? -5.180 -7.378 -7.064 1.00 94.38 208 SER A N 1
ATOM 1567 C CA . SER A 1 208 ? -5.992 -6.911 -8.185 1.00 94.38 208 SER A CA 1
ATOM 1568 C C . SER A 1 208 ? -7.356 -6.457 -7.687 1.00 94.38 208 SER A C 1
ATOM 1570 O O . SER A 1 208 ? -7.764 -6.789 -6.578 1.00 94.38 208 SER A O 1
ATOM 1572 N N . VAL A 1 209 ? -8.063 -5.666 -8.487 1.00 95.06 209 VAL A N 1
ATOM 1573 C CA . VAL A 1 209 ? -9.370 -5.120 -8.124 1.00 95.06 209 VAL A CA 1
ATOM 1574 C C . VAL A 1 209 ? -10.392 -5.450 -9.195 1.00 95.06 209 VAL A C 1
ATOM 1576 O O . VAL A 1 209 ? -10.125 -5.274 -10.383 1.00 95.06 209 VAL A O 1
ATOM 1579 N N . SER A 1 210 ? -11.565 -5.891 -8.759 1.00 94.31 210 SER A N 1
ATOM 1580 C CA . SER A 1 210 ? -12.725 -6.145 -9.608 1.00 94.31 210 SER A CA 1
ATOM 1581 C C . SER A 1 210 ? -13.932 -5.352 -9.114 1.00 94.31 210 SER A C 1
ATOM 1583 O O . SER A 1 210 ? -13.982 -4.914 -7.954 1.00 94.31 210 SER A O 1
ATOM 1585 N N . ALA A 1 211 ? -14.904 -5.128 -9.998 1.00 94.06 211 ALA A N 1
ATOM 1586 C CA . ALA A 1 211 ? -16.186 -4.590 -9.573 1.00 94.06 211 ALA A CA 1
ATOM 1587 C C . ALA A 1 211 ? -16.920 -5.623 -8.709 1.00 94.06 211 ALA A C 1
ATOM 1589 O O . ALA A 1 211 ? -16.936 -6.818 -8.992 1.00 94.06 211 ALA A O 1
ATOM 1590 N N . SER A 1 212 ? -17.566 -5.159 -7.648 1.00 91.12 212 SER A N 1
ATOM 1591 C CA . SER A 1 212 ? -18.478 -6.012 -6.889 1.00 91.12 212 SER A CA 1
ATOM 1592 C C . SER A 1 212 ? -19.879 -6.000 -7.516 1.00 91.12 212 SER A C 1
ATOM 1594 O O . SER A 1 212 ? -20.268 -5.028 -8.166 1.00 91.12 212 SER A O 1
ATOM 1596 N N . TYR A 1 213 ? -20.666 -7.044 -7.268 1.00 89.31 213 TYR A N 1
ATOM 1597 C CA . TYR A 1 213 ? -22.066 -7.128 -7.681 1.00 89.31 213 TYR A CA 1
ATOM 1598 C C . TYR A 1 213 ? -22.908 -7.594 -6.505 1.00 89.31 213 TYR A C 1
ATOM 1600 O O . TYR A 1 213 ? -22.481 -8.484 -5.782 1.00 89.31 213 TYR A O 1
ATOM 1608 N N . ASN A 1 214 ? -24.101 -7.015 -6.342 1.00 89.62 214 ASN A N 1
ATOM 1609 C CA . ASN A 1 214 ? -25.052 -7.364 -5.278 1.00 89.62 214 ASN A CA 1
ATOM 1610 C C . ASN A 1 214 ? -24.464 -7.282 -3.851 1.00 89.62 214 ASN A C 1
ATOM 1612 O O . ASN A 1 214 ? -24.854 -8.027 -2.958 1.00 89.62 214 ASN A O 1
ATOM 1616 N N . LEU A 1 215 ? -23.512 -6.369 -3.656 1.00 91.88 215 LEU A N 1
ATOM 1617 C CA . LEU A 1 215 ? -22.855 -6.086 -2.386 1.00 91.88 215 LEU A CA 1
ATOM 1618 C C . LEU A 1 215 ? -22.994 -4.580 -2.089 1.00 91.88 215 LEU A C 1
ATOM 1620 O O . LEU A 1 215 ? -23.068 -3.791 -3.034 1.00 91.88 215 LEU A O 1
ATOM 1624 N N . PRO A 1 216 ? -23.038 -4.152 -0.812 1.00 91.19 216 PRO A N 1
ATOM 1625 C CA . PRO A 1 216 ? -23.031 -2.731 -0.453 1.00 91.19 216 PRO A CA 1
ATOM 1626 C C . PRO A 1 216 ? -21.704 -2.046 -0.798 1.00 91.19 216 PRO A C 1
ATOM 1628 O O . PRO A 1 216 ? -21.673 -0.852 -1.100 1.00 91.19 216 PRO A O 1
ATOM 1631 N N . SER A 1 217 ? -20.603 -2.802 -0.753 1.00 90.44 217 SER A N 1
ATOM 1632 C CA . SER A 1 217 ? -19.3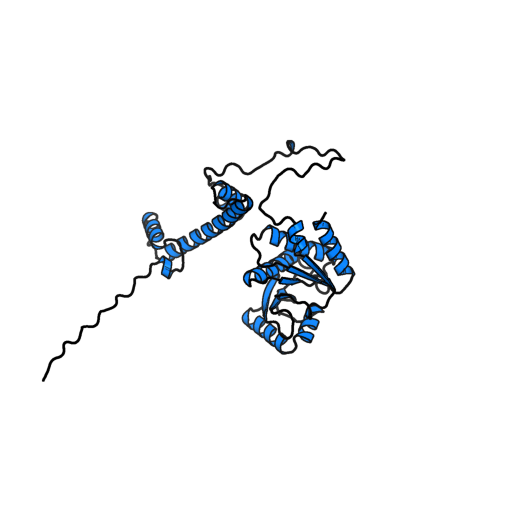18 -2.351 -1.279 1.00 90.44 217 SER A CA 1
ATOM 1633 C C . SER A 1 217 ? -19.363 -2.239 -2.798 1.00 90.44 217 SER A C 1
ATOM 1635 O O . SER A 1 217 ? -20.190 -2.885 -3.426 1.00 90.44 217 SER A O 1
ATOM 1637 N N . ARG A 1 218 ? -18.503 -1.403 -3.392 1.00 91.56 218 ARG A N 1
ATOM 1638 C CA . ARG A 1 218 ? -18.448 -1.208 -4.853 1.00 91.56 218 ARG A CA 1
ATOM 1639 C C . ARG A 1 218 ? -17.322 -2.000 -5.510 1.00 91.56 218 ARG A C 1
ATOM 1641 O O . ARG A 1 218 ? -17.404 -2.287 -6.706 1.00 91.56 218 ARG A O 1
ATOM 1648 N N . TRP A 1 219 ? -16.294 -2.354 -4.744 1.00 96.88 219 TRP A N 1
ATOM 1649 C CA . TRP A 1 219 ? -15.067 -2.955 -5.251 1.00 96.88 219 TRP A CA 1
ATOM 1650 C C . TRP A 1 219 ? -14.612 -4.125 -4.386 1.00 96.88 219 TRP A C 1
ATOM 1652 O O . TRP A 1 219 ? -14.788 -4.123 -3.168 1.00 96.88 219 TRP A O 1
ATOM 1662 N N . ILE A 1 220 ? -13.966 -5.103 -5.015 1.00 96.69 220 ILE A N 1
ATOM 1663 C CA . ILE A 1 220 ? -13.289 -6.196 -4.317 1.00 96.69 220 ILE A CA 1
ATOM 1664 C C . ILE A 1 220 ? -11.805 -6.129 -4.638 1.00 96.69 220 ILE A C 1
ATOM 1666 O O . ILE A 1 220 ? -11.420 -6.176 -5.803 1.00 96.69 220 ILE A O 1
ATOM 1670 N N . ILE A 1 221 ? -10.974 -6.020 -3.605 1.00 97.06 221 ILE A N 1
ATOM 1671 C CA . ILE A 1 221 ? -9.520 -6.131 -3.710 1.00 97.06 221 ILE A CA 1
ATOM 1672 C C . ILE A 1 221 ? -9.147 -7.588 -3.443 1.00 97.06 221 ILE A C 1
ATOM 1674 O O . ILE A 1 221 ? -9.235 -8.073 -2.318 1.00 97.06 221 ILE A O 1
ATOM 1678 N N . HIS A 1 222 ? -8.743 -8.288 -4.491 1.00 95.62 222 HIS A N 1
ATOM 1679 C CA . HIS A 1 222 ? -8.226 -9.646 -4.437 1.00 95.62 222 HIS A CA 1
ATOM 1680 C C . HIS A 1 222 ? -6.755 -9.613 -4.058 1.00 95.62 222 HIS A C 1
ATOM 1682 O O . HIS A 1 222 ? -5.981 -8.922 -4.716 1.00 95.62 222 HIS A O 1
ATOM 1688 N N . VAL A 1 223 ? -6.365 -10.367 -3.034 1.00 94.50 223 VAL A N 1
ATOM 1689 C CA . VAL A 1 223 ? -4.972 -10.446 -2.585 1.00 94.50 223 VAL A CA 1
ATOM 1690 C C . VAL A 1 223 ? -4.507 -11.891 -2.533 1.00 94.50 223 VAL A C 1
ATOM 1692 O O . VAL A 1 223 ? -5.149 -12.722 -1.893 1.00 94.50 223 VAL A O 1
ATOM 1695 N N . ASN A 1 224 ? -3.384 -12.188 -3.188 1.00 92.50 224 ASN A N 1
ATOM 1696 C CA . ASN A 1 224 ? -2.723 -13.486 -3.070 1.00 92.50 224 ASN A CA 1
ATOM 1697 C C . ASN A 1 224 ? -1.840 -13.502 -1.813 1.00 92.50 224 ASN A C 1
ATOM 1699 O O . ASN A 1 224 ? -0.638 -13.245 -1.878 1.00 92.50 224 ASN A O 1
ATOM 1703 N N . GLY A 1 225 ? -2.469 -13.707 -0.654 1.00 86.75 225 GLY A N 1
ATOM 1704 C CA . GLY A 1 225 ? -1.796 -13.674 0.646 1.00 86.75 225 GLY A CA 1
ATOM 1705 C C . GLY A 1 225 ? -0.898 -14.896 0.895 1.00 86.75 225 GLY A C 1
ATOM 1706 O O . GLY A 1 225 ? -1.101 -15.945 0.284 1.00 86.75 225 GLY A O 1
ATOM 1707 N N . PRO A 1 226 ? 0.091 -14.795 1.802 1.00 90.12 226 PRO A N 1
ATOM 1708 C CA . PRO A 1 226 ? 0.965 -15.916 2.140 1.00 90.12 226 PRO A CA 1
ATOM 1709 C C . PRO A 1 226 ? 0.259 -16.986 2.973 1.00 90.12 226 PRO A C 1
ATOM 1711 O O . PRO A 1 226 ? -0.760 -16.732 3.620 1.00 90.12 226 PRO A O 1
ATOM 1714 N N . SER A 1 227 ? 0.881 -18.161 3.036 1.00 89.88 227 SER A N 1
ATOM 1715 C CA . SER A 1 227 ? 0.589 -19.194 4.034 1.00 89.88 227 SER A CA 1
ATOM 1716 C C . SER A 1 227 ? 1.588 -19.124 5.191 1.00 89.88 227 SER A C 1
ATOM 1718 O O . SER A 1 227 ? 2.737 -18.730 5.008 1.00 89.88 227 SER A O 1
ATOM 1720 N N . HIS A 1 228 ? 1.187 -19.536 6.395 1.00 88.50 228 HIS A N 1
ATOM 1721 C CA . HIS A 1 228 ? 2.042 -19.502 7.587 1.00 88.50 228 HIS A CA 1
ATOM 1722 C C . HIS A 1 228 ? 3.303 -20.368 7.441 1.00 88.50 228 HIS A C 1
ATOM 1724 O O . HIS A 1 228 ? 4.339 -20.048 8.016 1.00 88.50 228 HIS A O 1
ATOM 1730 N N . GLY A 1 229 ? 3.227 -21.430 6.633 1.00 86.44 229 GLY A N 1
ATOM 1731 C CA . GLY A 1 229 ? 4.365 -22.287 6.297 1.00 86.44 229 GLY A CA 1
ATOM 1732 C C . GLY A 1 229 ? 5.343 -21.696 5.274 1.00 86.44 229 GLY A C 1
ATOM 1733 O O . GLY A 1 229 ? 6.366 -22.317 4.999 1.00 86.44 229 GLY A O 1
ATOM 1734 N N . ASP A 1 230 ? 5.058 -20.526 4.697 1.00 87.19 230 ASP A N 1
ATOM 1735 C CA . ASP A 1 230 ? 5.950 -19.904 3.723 1.00 87.19 230 ASP A CA 1
ATOM 1736 C C . ASP A 1 230 ? 7.220 -19.354 4.383 1.00 87.19 230 ASP A C 1
ATOM 1738 O O . ASP A 1 230 ? 7.207 -18.805 5.486 1.00 87.19 230 ASP A O 1
ATOM 1742 N N . VAL A 1 231 ? 8.328 -19.370 3.639 1.00 89.25 231 VAL A N 1
ATOM 1743 C CA . VAL A 1 231 ? 9.521 -18.605 4.024 1.00 89.25 231 VAL A CA 1
ATOM 1744 C C . VAL A 1 231 ? 9.147 -17.122 4.118 1.00 89.25 231 VAL A C 1
ATOM 1746 O O . VAL A 1 231 ? 8.560 -16.572 3.176 1.00 89.25 231 VAL A O 1
ATOM 1749 N N . ASN A 1 232 ? 9.487 -16.496 5.249 1.00 90.75 232 ASN A N 1
ATOM 1750 C CA . ASN A 1 232 ? 9.176 -15.102 5.586 1.00 90.75 232 ASN A CA 1
ATOM 1751 C C . ASN A 1 232 ? 7.670 -14.777 5.519 1.00 90.75 232 ASN A C 1
ATOM 1753 O O . ASN A 1 232 ? 7.266 -13.717 5.041 1.00 90.75 232 ASN A O 1
ATOM 1757 N N . ALA A 1 233 ? 6.828 -15.702 5.995 1.00 90.19 233 ALA A N 1
ATOM 1758 C CA . ALA A 1 233 ? 5.370 -15.586 5.981 1.00 90.19 233 ALA A CA 1
ATOM 1759 C C . ALA A 1 233 ? 4.848 -14.247 6.547 1.00 90.19 233 ALA A C 1
ATOM 1761 O O . ALA A 1 233 ? 3.963 -13.628 5.958 1.00 90.19 233 ALA A O 1
ATOM 1762 N N . TYR A 1 234 ? 5.417 -13.760 7.655 1.00 91.62 234 TYR A N 1
ATOM 1763 C CA . TYR A 1 234 ? 5.005 -12.493 8.273 1.00 91.62 234 TYR A CA 1
ATOM 1764 C C . TYR A 1 234 ? 5.371 -11.259 7.435 1.00 91.62 234 TYR A C 1
ATOM 1766 O O . TYR A 1 234 ? 4.543 -10.360 7.301 1.00 91.62 234 TYR A O 1
ATOM 1774 N N . ASP A 1 235 ? 6.549 -11.236 6.805 1.00 90.75 235 ASP A N 1
ATOM 1775 C CA . ASP A 1 235 ? 6.961 -10.131 5.924 1.00 90.75 235 ASP A CA 1
ATOM 1776 C C . ASP A 1 235 ? 6.081 -10.076 4.669 1.00 90.75 235 ASP A C 1
ATOM 1778 O O . ASP A 1 235 ? 5.669 -9.009 4.203 1.00 90.75 235 ASP A O 1
ATOM 1782 N N . LYS A 1 236 ? 5.730 -11.251 4.138 1.00 92.12 236 LYS A N 1
ATOM 1783 C CA . LYS A 1 236 ? 4.773 -11.388 3.038 1.00 92.12 236 LYS A CA 1
ATOM 1784 C C . LYS A 1 236 ? 3.371 -10.930 3.438 1.00 92.12 236 LYS A C 1
ATOM 1786 O O . LYS A 1 236 ? 2.670 -10.329 2.623 1.00 92.12 236 LYS A O 1
ATOM 1791 N N . LEU A 1 237 ? 2.957 -11.172 4.683 1.00 92.88 237 LEU A N 1
ATOM 1792 C CA . LEU A 1 237 ? 1.657 -10.734 5.192 1.00 92.88 237 LEU A CA 1
ATOM 1793 C C . LEU A 1 237 ? 1.623 -9.206 5.304 1.00 92.88 237 LEU A C 1
ATOM 1795 O O . LEU A 1 237 ? 0.685 -8.585 4.810 1.00 92.88 237 LEU A O 1
ATOM 1799 N N . GLU A 1 238 ? 2.678 -8.596 5.854 1.00 92.62 238 GLU A N 1
ATOM 1800 C CA . GLU A 1 238 ? 2.847 -7.136 5.889 1.00 92.62 238 GLU A CA 1
ATOM 1801 C C . GLU A 1 238 ? 2.822 -6.537 4.473 1.00 92.62 238 GLU A C 1
ATOM 1803 O O . GLU A 1 238 ? 2.094 -5.575 4.216 1.00 92.62 238 GLU A O 1
ATOM 1808 N N . THR A 1 239 ? 3.532 -7.157 3.527 1.00 92.50 239 THR A N 1
ATOM 1809 C CA . THR A 1 239 ? 3.558 -6.735 2.116 1.00 92.50 239 THR A CA 1
ATOM 1810 C C . THR A 1 239 ? 2.176 -6.829 1.464 1.00 92.50 239 THR A C 1
ATOM 1812 O O . THR A 1 239 ? 1.743 -5.892 0.797 1.00 92.50 239 THR A O 1
ATOM 1815 N N . SER A 1 240 ? 1.444 -7.919 1.701 1.00 94.12 240 SER A N 1
ATOM 1816 C CA . SER A 1 240 ? 0.094 -8.137 1.161 1.00 94.12 240 SER A CA 1
ATOM 1817 C C . SER A 1 240 ? -0.891 -7.070 1.645 1.00 94.12 240 SER A C 1
ATOM 1819 O O . SER A 1 240 ? -1.646 -6.501 0.854 1.00 94.12 240 SER A O 1
ATOM 1821 N N . VAL A 1 241 ? -0.854 -6.751 2.943 1.00 95.50 241 VAL A N 1
ATOM 1822 C CA . VAL A 1 241 ? -1.676 -5.687 3.535 1.00 95.50 241 VAL A CA 1
ATOM 1823 C C . VAL A 1 241 ? -1.298 -4.334 2.942 1.00 95.50 241 VAL A C 1
ATOM 1825 O O . VAL A 1 241 ? -2.174 -3.593 2.501 1.00 95.50 241 VAL A O 1
ATOM 1828 N N . LYS A 1 242 ? 0.002 -4.025 2.864 1.00 94.12 242 LYS A N 1
ATOM 1829 C CA . LYS A 1 242 ? 0.502 -2.777 2.278 1.00 94.12 242 LYS A CA 1
ATOM 1830 C C . LYS A 1 242 ? 0.026 -2.603 0.834 1.00 94.12 242 LYS A C 1
ATOM 1832 O O . LYS A 1 242 ? -0.472 -1.534 0.491 1.00 94.12 242 LYS A O 1
ATOM 1837 N N . ASN A 1 243 ? 0.109 -3.648 0.014 1.00 93.69 243 ASN A N 1
ATOM 1838 C CA . ASN A 1 243 ? -0.330 -3.613 -1.380 1.00 93.69 243 ASN A CA 1
ATOM 1839 C C . ASN A 1 243 ? -1.839 -3.360 -1.510 1.00 93.69 243 ASN A C 1
ATOM 1841 O O . ASN A 1 243 ? -2.252 -2.574 -2.364 1.00 93.69 243 ASN A O 1
ATOM 1845 N N . CYS A 1 244 ? -2.662 -3.923 -0.616 1.00 95.81 244 CYS A N 1
ATOM 1846 C CA . CYS A 1 244 ? -4.096 -3.618 -0.571 1.00 95.81 244 CYS A CA 1
ATOM 1847 C C . CYS A 1 244 ? -4.355 -2.126 -0.310 1.00 95.81 244 CYS A C 1
ATOM 1849 O O . CYS A 1 244 ? -5.191 -1.516 -0.977 1.00 95.81 244 CYS A O 1
ATOM 1851 N N . LEU A 1 245 ? -3.627 -1.529 0.640 1.00 94.75 245 LEU A N 1
ATOM 1852 C CA . LEU A 1 245 ? -3.768 -0.112 0.986 1.00 94.75 245 LEU A CA 1
ATOM 1853 C C . LEU A 1 245 ? -3.284 0.801 -0.149 1.00 94.75 245 LEU A C 1
ATOM 1855 O O . LEU A 1 245 ? -3.979 1.753 -0.494 1.00 94.75 245 LEU A O 1
ATOM 1859 N N . ILE A 1 246 ? -2.148 0.471 -0.779 1.00 91.94 246 ILE A N 1
ATOM 1860 C CA . ILE A 1 246 ? -1.633 1.182 -1.961 1.00 91.94 246 ILE A CA 1
ATOM 1861 C C . ILE A 1 246 ? -2.680 1.183 -3.075 1.00 91.94 246 ILE A C 1
ATOM 1863 O O . ILE A 1 246 ? -2.998 2.240 -3.613 1.00 91.94 246 ILE A O 1
ATOM 1867 N N . LEU A 1 247 ? -3.252 0.021 -3.404 1.00 91.25 247 LEU A N 1
ATOM 1868 C CA . LEU A 1 247 ? -4.260 -0.082 -4.458 1.00 91.25 247 LEU A CA 1
ATOM 1869 C C . LEU A 1 247 ? -5.518 0.731 -4.130 1.00 91.25 247 LEU A C 1
ATOM 1871 O O . LEU A 1 247 ? -6.082 1.378 -5.014 1.00 91.25 247 LEU A O 1
ATOM 1875 N N . ALA A 1 248 ? -5.941 0.724 -2.866 1.00 93.00 248 ALA A N 1
ATOM 1876 C CA . ALA A 1 248 ? -7.079 1.510 -2.415 1.00 93.00 248 ALA A CA 1
ATOM 1877 C C . ALA A 1 248 ? -6.829 3.020 -2.563 1.00 93.00 248 ALA A C 1
ATOM 1879 O O . ALA A 1 248 ? -7.698 3.731 -3.069 1.00 93.00 248 ALA A O 1
ATOM 1880 N N . ASP A 1 249 ? -5.632 3.500 -2.215 1.00 88.38 249 ASP A N 1
ATOM 1881 C CA . ASP A 1 249 ? -5.257 4.902 -2.409 1.00 88.38 249 ASP A CA 1
ATOM 1882 C C . ASP A 1 249 ? -5.110 5.276 -3.892 1.00 88.38 249 ASP A C 1
ATOM 1884 O O . ASP A 1 249 ? -5.597 6.330 -4.303 1.00 88.38 249 ASP A O 1
ATOM 1888 N N . LEU A 1 250 ? -4.559 4.393 -4.734 1.00 87.50 250 LEU A N 1
ATOM 1889 C CA . LEU A 1 250 ? -4.502 4.590 -6.192 1.00 87.50 250 LEU A CA 1
ATOM 1890 C C . LEU A 1 250 ? -5.896 4.726 -6.824 1.00 87.50 250 LEU A C 1
ATOM 1892 O O . LEU A 1 250 ? -6.071 5.433 -7.817 1.00 87.50 250 LEU A O 1
ATOM 1896 N N . LYS A 1 251 ? -6.901 4.052 -6.255 1.00 90.56 251 LYS A N 1
ATOM 1897 C CA . LYS A 1 251 ? -8.310 4.161 -6.662 1.00 90.56 251 LYS A CA 1
ATOM 1898 C C . LYS A 1 251 ? -9.083 5.247 -5.907 1.00 90.56 251 LYS A C 1
ATOM 1900 O O . LYS A 1 251 ? -10.269 5.438 -6.182 1.00 90.56 251 LYS A O 1
ATOM 1905 N N . ASN A 1 252 ? -8.416 5.988 -5.019 1.00 91.38 252 ASN A N 1
ATOM 1906 C CA . ASN A 1 252 ? -8.973 7.070 -4.209 1.00 91.38 252 ASN A CA 1
ATOM 1907 C C . ASN A 1 252 ? -10.161 6.622 -3.331 1.00 91.38 252 ASN A C 1
ATOM 1909 O O . ASN A 1 252 ? -11.163 7.334 -3.195 1.00 91.38 252 ASN A O 1
ATOM 1913 N N . PHE A 1 253 ? -10.077 5.412 -2.775 1.00 94.75 253 PHE A N 1
ATOM 1914 C CA . PHE A 1 253 ? -11.075 4.873 -1.857 1.00 94.75 253 PHE A CA 1
ATOM 1915 C C . PHE A 1 253 ? -10.975 5.546 -0.486 1.00 94.75 253 PHE A C 1
ATOM 1917 O O . PHE A 1 253 ? -9.900 5.759 0.062 1.00 94.75 253 PHE A O 1
ATOM 1924 N N . LYS A 1 254 ? -12.119 5.863 0.117 1.00 94.50 254 LYS A N 1
ATOM 1925 C CA . LYS A 1 254 ? -12.191 6.459 1.456 1.00 94.50 254 LYS A CA 1
ATOM 1926 C C . LYS A 1 254 ? -12.284 5.400 2.545 1.00 94.50 254 LYS A C 1
ATOM 1928 O O . LYS A 1 254 ? -11.934 5.692 3.689 1.00 94.50 254 LYS A O 1
ATOM 1933 N N . SER A 1 255 ? -12.756 4.200 2.218 1.00 95.81 255 SER A N 1
ATOM 1934 C CA . SER A 1 255 ? -12.930 3.116 3.180 1.00 95.81 255 SER A CA 1
ATOM 1935 C C . SER A 1 255 ? -12.586 1.740 2.617 1.00 95.81 255 SER A C 1
ATOM 1937 O O . SER A 1 255 ? -12.932 1.420 1.482 1.00 95.81 255 SER A O 1
ATOM 1939 N N . ILE A 1 256 ? -11.927 0.917 3.433 1.00 96.69 256 ILE A N 1
ATOM 1940 C CA . ILE A 1 256 ? -11.576 -0.469 3.101 1.00 96.69 256 ILE A CA 1
ATOM 1941 C C . ILE A 1 256 ? -11.974 -1.403 4.247 1.00 96.69 256 ILE A C 1
ATOM 1943 O O . ILE A 1 256 ? -11.786 -1.074 5.417 1.00 96.69 256 ILE A O 1
ATOM 1947 N N . ALA A 1 257 ? -12.532 -2.563 3.918 1.00 96.44 257 ALA A N 1
ATOM 1948 C CA . ALA A 1 257 ? -12.855 -3.614 4.874 1.00 96.44 257 ALA A CA 1
ATOM 1949 C C . ALA A 1 257 ? -11.893 -4.796 4.709 1.00 96.44 257 ALA A C 1
ATOM 1951 O O . ALA A 1 257 ? -11.843 -5.438 3.659 1.00 96.44 257 ALA A O 1
ATOM 1952 N N . LEU A 1 258 ? -11.121 -5.061 5.758 1.00 94.75 258 LEU A N 1
ATOM 1953 C CA . LEU A 1 258 ? -10.161 -6.146 5.864 1.00 94.75 258 LEU A CA 1
ATOM 1954 C C . LEU A 1 258 ? -10.779 -7.287 6.681 1.00 94.75 258 LEU A C 1
ATOM 1956 O O . LEU A 1 258 ? -11.220 -7.054 7.809 1.00 94.75 258 LEU A O 1
ATOM 1960 N N . PRO A 1 259 ? -10.795 -8.521 6.164 1.00 91.69 259 PRO A N 1
ATOM 1961 C CA . PRO A 1 259 ? -11.029 -9.690 6.995 1.00 91.69 259 PRO A CA 1
ATOM 1962 C C . PRO A 1 259 ? -9.784 -9.989 7.842 1.00 91.69 259 PRO A C 1
ATOM 1964 O O . PRO A 1 259 ? -8.761 -9.310 7.740 1.00 91.69 259 PRO A O 1
ATOM 1967 N N . SER A 1 260 ? -9.823 -11.060 8.631 1.00 81.94 260 SER A N 1
ATOM 1968 C CA . SER A 1 260 ? -8.625 -11.580 9.296 1.00 81.94 260 SER A CA 1
ATOM 1969 C C . SER A 1 260 ? -7.685 -12.281 8.297 1.00 81.94 260 SER A C 1
ATOM 1971 O O . SER A 1 260 ? -7.639 -13.511 8.205 1.00 81.94 260 SER A O 1
ATOM 1973 N N . ILE A 1 261 ? -6.966 -11.480 7.502 1.00 74.19 261 ILE A N 1
ATOM 1974 C CA . ILE A 1 261 ? -6.049 -11.944 6.448 1.00 74.19 261 ILE A CA 1
ATOM 1975 C C . ILE A 1 261 ? -4.990 -12.874 7.061 1.00 74.19 261 ILE A C 1
ATOM 1977 O O . ILE A 1 261 ? -4.432 -12.594 8.117 1.00 74.19 261 ILE A O 1
ATOM 1981 N N . GLY A 1 262 ? -4.721 -14.012 6.422 1.00 64.81 262 GLY A N 1
ATOM 1982 C CA . GLY A 1 262 ? -3.733 -14.987 6.902 1.00 64.81 262 GLY A CA 1
ATOM 1983 C C . GLY A 1 262 ? -4.241 -15.943 7.994 1.00 64.81 262 GLY A C 1
ATOM 1984 O O . GLY A 1 262 ? -3.710 -17.042 8.133 1.00 64.81 262 GLY A O 1
ATOM 1985 N N . SER A 1 263 ? -5.301 -15.605 8.733 1.00 65.44 263 SER A N 1
ATOM 1986 C CA . SER A 1 263 ? -5.927 -16.561 9.660 1.00 65.44 263 SER A CA 1
ATOM 1987 C C . SER A 1 263 ? -6.843 -17.560 8.925 1.00 65.44 263 SER A C 1
ATOM 1989 O O . SER A 1 263 ? -7.169 -17.383 7.748 1.00 65.44 263 SER A O 1
ATOM 1991 N N . GLY A 1 264 ? -7.238 -18.649 9.590 1.00 75.75 264 GLY A N 1
ATOM 1992 C CA . GLY A 1 264 ? -8.051 -19.703 8.972 1.00 75.75 264 GLY A CA 1
ATOM 1993 C C . GLY A 1 264 ? -7.211 -20.605 8.064 1.00 75.75 264 GLY A C 1
ATOM 1994 O O . GLY A 1 264 ? -6.255 -21.221 8.529 1.00 75.75 264 GLY A O 1
ATOM 1995 N N . LYS A 1 265 ? -7.538 -20.684 6.764 1.00 75.00 265 LYS A N 1
ATOM 1996 C CA . LYS A 1 265 ? -6.875 -21.608 5.815 1.00 75.00 265 LYS A CA 1
ATOM 1997 C C . LYS A 1 265 ? -5.375 -21.363 5.632 1.00 75.00 265 LYS A C 1
ATOM 1999 O O . LYS A 1 265 ? -4.647 -22.311 5.364 1.00 75.00 265 LYS A O 1
ATOM 2004 N N . ALA A 1 266 ? -4.924 -20.118 5.766 1.00 80.06 266 ALA A N 1
ATOM 2005 C CA . ALA A 1 266 ? -3.507 -19.772 5.661 1.00 80.06 266 ALA A CA 1
ATOM 2006 C C . ALA A 1 266 ? -2.716 -20.098 6.945 1.00 80.06 266 ALA A C 1
ATOM 2008 O O . ALA A 1 266 ? -1.489 -20.070 6.918 1.00 80.06 266 ALA A O 1
ATOM 2009 N N . GLY A 1 267 ? -3.386 -20.465 8.044 1.00 87.00 267 GLY A N 1
ATOM 2010 C CA . GLY A 1 267 ? -2.761 -21.076 9.219 1.00 87.00 267 GLY A CA 1
ATOM 2011 C C . GLY A 1 267 ? -1.997 -20.133 10.148 1.00 87.00 267 GLY A C 1
ATOM 2012 O O . GLY A 1 267 ? -1.310 -20.620 11.043 1.00 87.00 267 GLY A O 1
ATOM 2013 N N . PHE A 1 268 ? -2.083 -18.809 9.975 1.00 90.06 268 PHE A N 1
ATOM 2014 C CA . PHE A 1 268 ? -1.430 -17.897 10.915 1.00 90.06 268 PHE A CA 1
ATOM 2015 C C . PHE A 1 268 ? -2.166 -17.895 12.263 1.00 90.06 268 PHE A C 1
ATOM 2017 O O . PHE A 1 268 ? -3.399 -17.791 12.289 1.00 90.06 268 PHE A O 1
ATOM 2024 N N . PRO A 1 269 ? -1.433 -17.922 13.388 1.00 92.75 269 PRO A N 1
ATOM 2025 C CA . PRO A 1 269 ? -2.004 -17.649 14.700 1.00 92.75 269 PRO A CA 1
ATOM 2026 C C . PRO A 1 269 ? -2.716 -16.287 14.742 1.00 92.75 269 PRO A C 1
ATOM 2028 O O . PRO A 1 269 ? -2.156 -15.276 14.311 1.00 92.75 269 PRO A O 1
ATOM 2031 N N . LYS A 1 270 ? -3.945 -16.244 15.278 1.00 90.75 270 LYS A N 1
ATOM 2032 C CA . LYS A 1 270 ? -4.817 -15.052 15.244 1.00 90.75 270 LYS A CA 1
ATOM 2033 C C . LYS A 1 270 ? -4.172 -13.814 15.875 1.00 90.75 270 LYS A C 1
ATOM 2035 O O . LYS A 1 270 ? -4.227 -12.739 15.283 1.00 90.75 270 LYS A O 1
ATOM 2040 N N . GLN A 1 271 ? -3.521 -13.970 17.032 1.00 91.12 271 GLN A N 1
ATOM 2041 C CA . GLN A 1 271 ? -2.858 -12.864 17.732 1.00 91.12 271 GLN A CA 1
ATOM 2042 C C . GLN A 1 271 ? -1.714 -12.270 16.900 1.00 91.12 271 GLN A C 1
ATOM 2044 O O . GLN A 1 271 ? -1.641 -11.058 16.711 1.00 91.12 271 GLN A O 1
ATOM 2049 N N . GLN A 1 272 ? -0.840 -13.125 16.369 1.00 91.88 272 GLN A N 1
ATOM 2050 C CA . GLN A 1 272 ? 0.309 -12.708 15.572 1.00 91.88 272 GLN A CA 1
ATOM 2051 C C . GLN A 1 272 ? -0.131 -12.108 14.230 1.00 91.88 272 GLN A C 1
ATOM 2053 O O . GLN A 1 272 ? 0.420 -11.094 13.813 1.00 91.88 272 GLN A O 1
ATOM 2058 N N . ALA A 1 273 ? -1.154 -12.673 13.579 1.00 91.44 273 ALA A N 1
ATOM 2059 C CA . ALA A 1 273 ? -1.728 -12.102 12.362 1.00 91.44 273 ALA A CA 1
ATOM 2060 C C . ALA A 1 273 ? -2.288 -10.693 12.615 1.00 91.44 273 ALA A C 1
ATOM 2062 O O . ALA A 1 273 ? -1.944 -9.764 11.885 1.00 91.44 273 ALA A O 1
ATOM 2063 N N . ALA A 1 274 ? -3.085 -10.516 13.677 1.00 92.25 274 ALA A N 1
ATOM 2064 C CA . ALA A 1 274 ? -3.627 -9.214 14.065 1.00 92.25 274 ALA A CA 1
ATOM 2065 C C . ALA A 1 274 ? -2.509 -8.193 14.323 1.00 92.25 274 ALA A C 1
ATOM 2067 O O . ALA A 1 274 ? -2.543 -7.091 13.774 1.00 92.25 274 ALA A O 1
ATOM 2068 N N . GLN A 1 275 ? -1.477 -8.586 15.077 1.00 92.56 275 GLN A N 1
ATOM 2069 C CA . GLN A 1 275 ? -0.314 -7.746 15.353 1.00 92.56 275 GLN A CA 1
ATOM 2070 C C . GLN A 1 275 ? 0.399 -7.324 14.060 1.00 92.56 275 GLN A C 1
ATOM 2072 O O . GLN A 1 275 ? 0.670 -6.139 13.864 1.00 92.56 275 GLN A O 1
ATOM 2077 N N . THR A 1 276 ? 0.691 -8.269 13.160 1.00 93.19 276 THR A N 1
ATOM 2078 C CA . THR A 1 276 ? 1.367 -7.990 11.885 1.00 93.19 276 THR A CA 1
ATOM 2079 C C . THR A 1 276 ? 0.535 -7.074 10.993 1.00 93.19 276 THR A C 1
ATOM 2081 O O . THR A 1 276 ? 1.071 -6.114 10.444 1.00 93.19 276 THR A O 1
ATOM 2084 N N . ILE A 1 277 ? -0.772 -7.319 10.875 1.00 94.12 277 ILE A N 1
ATOM 2085 C CA . ILE A 1 277 ? -1.677 -6.522 10.036 1.00 94.12 277 ILE A CA 1
ATOM 2086 C C . ILE A 1 277 ? -1.802 -5.096 10.573 1.00 94.12 277 ILE A C 1
ATOM 2088 O O . ILE A 1 277 ? -1.641 -4.136 9.820 1.00 94.12 277 ILE A O 1
ATOM 2092 N N . ILE A 1 278 ? -2.044 -4.939 11.876 1.00 92.44 278 ILE A N 1
ATOM 2093 C CA . ILE A 1 278 ? -2.160 -3.624 12.511 1.00 92.44 278 ILE A CA 1
ATOM 2094 C C . ILE A 1 278 ? -0.837 -2.862 12.396 1.00 92.44 278 ILE A C 1
ATOM 2096 O O . ILE A 1 278 ? -0.839 -1.690 12.019 1.00 92.44 278 ILE A O 1
ATOM 2100 N N . LYS A 1 279 ? 0.300 -3.528 12.628 1.00 90.81 279 LYS A N 1
ATOM 2101 C CA . LYS A 1 279 ? 1.629 -2.938 12.431 1.00 90.81 279 LYS A CA 1
ATOM 2102 C C . LYS A 1 279 ? 1.833 -2.480 10.985 1.00 90.81 279 LYS A C 1
ATOM 2104 O O . LYS A 1 279 ? 2.269 -1.351 10.783 1.00 90.81 279 LYS A O 1
ATOM 2109 N N . ALA A 1 280 ? 1.475 -3.300 9.998 1.00 91.50 280 ALA A N 1
ATOM 2110 C CA . ALA A 1 280 ? 1.582 -2.961 8.579 1.00 91.50 280 ALA A CA 1
ATOM 2111 C C . ALA A 1 280 ? 0.737 -1.730 8.213 1.00 91.50 280 ALA A C 1
ATOM 2113 O O . ALA A 1 280 ? 1.209 -0.834 7.516 1.00 91.50 280 ALA A O 1
ATOM 2114 N N . ILE A 1 281 ? -0.494 -1.650 8.726 1.00 92.56 281 ILE A N 1
ATOM 2115 C CA . ILE A 1 281 ? -1.399 -0.512 8.517 1.00 92.56 281 ILE A CA 1
ATOM 2116 C C . ILE A 1 281 ? -0.850 0.756 9.176 1.00 92.56 281 ILE A C 1
ATOM 2118 O O . ILE A 1 281 ? -0.837 1.822 8.558 1.00 92.56 281 ILE A O 1
ATOM 2122 N N . CYS A 1 282 ? -0.369 0.652 10.415 1.00 89.00 282 CYS A N 1
ATOM 2123 C CA . CYS A 1 282 ? 0.272 1.763 11.107 1.00 89.00 282 CYS A CA 1
ATOM 2124 C C . CYS A 1 282 ? 1.496 2.244 10.327 1.00 89.00 282 CYS A C 1
ATOM 2126 O O . CYS A 1 282 ? 1.559 3.420 9.982 1.00 89.00 282 CYS A O 1
ATOM 2128 N N . ASN A 1 283 ? 2.407 1.339 9.962 1.00 85.69 283 ASN A N 1
ATOM 2129 C CA . ASN A 1 283 ? 3.578 1.637 9.138 1.00 85.69 283 ASN A CA 1
ATOM 2130 C C . ASN A 1 283 ? 3.184 2.298 7.812 1.00 85.69 283 ASN A C 1
ATOM 2132 O O . ASN A 1 283 ? 3.831 3.248 7.378 1.00 85.69 283 ASN A O 1
ATOM 2136 N N . TYR A 1 284 ? 2.110 1.838 7.173 1.00 87.12 284 TYR A N 1
ATOM 2137 C CA . TYR A 1 284 ? 1.602 2.447 5.953 1.00 87.12 284 TYR A CA 1
ATOM 2138 C C . TYR A 1 284 ? 1.191 3.906 6.176 1.00 87.12 284 TYR A C 1
ATOM 2140 O O . TYR A 1 284 ? 1.706 4.787 5.501 1.00 87.12 284 TYR A O 1
ATOM 2148 N N . PHE A 1 285 ? 0.337 4.198 7.160 1.00 83.88 285 PHE A N 1
ATOM 2149 C CA . PHE A 1 285 ? -0.107 5.574 7.432 1.00 83.88 285 PHE A CA 1
ATOM 2150 C C . PHE A 1 285 ? 0.968 6.481 8.040 1.00 83.88 285 PHE A C 1
ATOM 2152 O O . PHE A 1 285 ? 0.854 7.704 7.958 1.00 83.88 285 PHE A O 1
ATOM 2159 N N . VAL A 1 286 ? 1.983 5.897 8.675 1.00 77.00 286 VAL A N 1
ATOM 2160 C CA . VAL A 1 286 ? 3.173 6.599 9.168 1.00 77.00 286 VAL A CA 1
ATOM 2161 C C . VAL A 1 286 ? 4.012 7.103 7.992 1.00 77.00 286 VAL A C 1
ATOM 2163 O O . VAL A 1 286 ? 4.502 8.228 8.041 1.00 77.00 286 VAL A O 1
ATOM 2166 N N . ASN A 1 287 ? 4.149 6.287 6.943 1.00 72.50 287 ASN A N 1
ATOM 2167 C CA . ASN A 1 287 ? 5.026 6.562 5.805 1.00 72.50 287 ASN A CA 1
ATOM 2168 C C . ASN A 1 287 ? 4.304 7.235 4.624 1.00 72.50 287 ASN A C 1
ATOM 2170 O O . ASN A 1 287 ? 4.931 7.957 3.854 1.00 72.50 287 ASN A O 1
ATOM 2174 N N . VAL A 1 288 ? 2.992 7.030 4.472 1.00 68.06 288 VAL A N 1
ATOM 2175 C CA . VAL A 1 288 ? 2.186 7.639 3.407 1.00 68.06 288 VAL A CA 1
ATOM 2176 C C . VAL A 1 288 ? 1.627 8.965 3.874 1.00 68.06 288 VAL A C 1
ATOM 2178 O O . VAL A 1 288 ? 0.822 9.054 4.802 1.00 68.06 288 VAL A O 1
ATOM 2181 N N . MET A 1 289 ? 2.030 10.024 3.187 1.00 52.94 289 MET A N 1
ATOM 2182 C CA . MET A 1 289 ? 1.879 11.360 3.739 1.00 52.94 289 MET A CA 1
ATOM 2183 C C . MET A 1 289 ? 0.604 12.101 3.298 1.00 52.94 289 MET A C 1
ATOM 2185 O O . MET A 1 289 ? 0.190 13.084 3.925 1.00 52.94 289 MET A O 1
ATOM 2189 N N . SER A 1 290 ? -0.131 11.540 2.332 1.00 74.06 290 SER A N 1
ATOM 2190 C CA . SER A 1 290 ? -1.574 11.751 2.214 1.00 74.06 290 SER A CA 1
ATOM 2191 C C . SER A 1 290 ? -2.282 10.493 1.728 1.00 74.06 290 SER A C 1
ATOM 2193 O O . SER A 1 290 ? -2.135 10.109 0.575 1.00 74.06 290 SER A O 1
ATOM 2195 N N . SER A 1 291 ? -3.099 9.905 2.597 1.00 83.56 291 SER A N 1
ATOM 2196 C CA . SER A 1 291 ? -3.969 8.788 2.236 1.00 83.56 291 SER A CA 1
ATOM 2197 C C . SER A 1 291 ? -5.418 9.254 2.044 1.00 83.56 291 SER A C 1
ATOM 2199 O O . SER A 1 291 ? -5.964 10.052 2.834 1.00 83.56 291 SER A O 1
ATOM 2201 N N . SER A 1 292 ? -6.043 8.762 0.977 1.00 89.31 292 SER A N 1
ATOM 2202 C CA . SER A 1 292 ? -7.472 8.919 0.705 1.00 89.31 292 SER A CA 1
ATOM 2203 C C . SER A 1 292 ? -8.311 8.142 1.721 1.00 89.31 292 SER A C 1
ATOM 2205 O O . SER A 1 292 ? -9.361 8.642 2.141 1.00 89.31 292 SER A O 1
ATOM 2207 N N . LEU A 1 293 ? -7.767 7.040 2.254 1.00 90.69 293 LEU A N 1
ATOM 2208 C CA . LEU A 1 293 ? -8.390 6.222 3.288 1.00 90.69 293 LEU A CA 1
ATOM 2209 C C . LEU A 1 293 ? -8.624 7.010 4.587 1.00 90.69 293 LEU A C 1
ATOM 2211 O O . LEU A 1 293 ? -7.713 7.508 5.275 1.00 90.69 293 LEU A O 1
ATOM 2215 N N . LYS A 1 294 ? -9.906 7.117 4.930 1.00 89.81 294 LYS A N 1
ATOM 2216 C CA . LYS A 1 294 ? -10.420 7.699 6.172 1.00 89.81 294 LYS A CA 1
ATOM 2217 C C . LYS A 1 294 ? -10.818 6.631 7.176 1.00 89.81 294 LYS A C 1
ATOM 2219 O O . LYS A 1 294 ? -10.728 6.915 8.362 1.00 89.81 294 LYS A O 1
ATOM 2224 N N . GLN A 1 295 ? -11.189 5.441 6.706 1.00 92.75 295 GLN A N 1
ATOM 2225 C CA . GLN A 1 295 ? -11.690 4.368 7.553 1.00 92.75 295 GLN A CA 1
ATOM 2226 C C . GLN A 1 295 ? -11.189 2.995 7.090 1.00 92.75 295 GLN A C 1
ATOM 2228 O O . GLN A 1 295 ? -11.222 2.678 5.903 1.00 92.75 295 GLN A O 1
ATOM 2233 N N . ILE A 1 296 ? -10.757 2.171 8.038 1.00 95.31 296 ILE A N 1
ATOM 2234 C CA . ILE A 1 296 ? -10.423 0.763 7.850 1.00 95.31 296 ILE A CA 1
ATOM 2235 C C . ILE A 1 296 ? -11.269 -0.050 8.823 1.00 95.31 296 ILE A C 1
ATOM 2237 O O . ILE A 1 296 ? -11.242 0.186 10.032 1.00 95.31 296 ILE A O 1
ATOM 2241 N N . TYR A 1 297 ? -12.017 -1.006 8.290 1.00 95.00 297 TYR A N 1
ATOM 2242 C CA . TYR A 1 297 ? -12.811 -1.933 9.083 1.00 95.00 297 TYR A CA 1
ATOM 2243 C C . TYR A 1 297 ? -12.097 -3.275 9.175 1.00 95.00 297 TYR A C 1
ATOM 2245 O O . TYR A 1 297 ? -11.762 -3.850 8.145 1.00 95.00 297 TYR A O 1
ATOM 2253 N N . PHE A 1 298 ? -11.903 -3.795 10.381 1.00 95.12 298 PHE A N 1
ATOM 2254 C CA . PHE A 1 298 ? -11.575 -5.200 10.597 1.00 95.12 298 PHE A CA 1
ATOM 2255 C C . PHE A 1 298 ? -12.885 -5.956 10.777 1.00 95.12 298 PHE A C 1
ATOM 2257 O O . PHE A 1 298 ? -13.523 -5.846 11.824 1.00 95.12 298 PHE A O 1
ATOM 2264 N N . VAL A 1 299 ? -13.319 -6.661 9.734 1.00 93.31 299 VAL A N 1
ATOM 2265 C CA . VAL A 1 299 ? -14.582 -7.402 9.737 1.00 93.31 299 VAL A CA 1
ATOM 2266 C C . VAL A 1 299 ? -14.309 -8.831 10.182 1.00 93.31 299 VAL A C 1
ATOM 2268 O O . VAL A 1 299 ? -13.675 -9.605 9.464 1.00 93.31 299 VAL A O 1
ATOM 2271 N N . LEU A 1 300 ? -14.748 -9.152 11.396 1.00 90.75 300 LEU A N 1
ATOM 2272 C CA . LEU A 1 300 ? -14.431 -10.396 12.093 1.00 90.75 300 LEU A CA 1
ATOM 2273 C C . LEU A 1 300 ? -15.728 -11.085 12.523 1.00 90.75 300 LEU A C 1
ATOM 2275 O O . LEU A 1 300 ? -16.698 -10.417 12.861 1.00 90.75 300 LEU A O 1
ATOM 2279 N N . TYR A 1 301 ? -15.754 -12.415 12.522 1.00 84.06 301 TYR A N 1
ATOM 2280 C CA . TYR A 1 301 ? -16.943 -13.172 12.925 1.00 84.06 301 TYR A CA 1
ATOM 2281 C C . TYR A 1 301 ? -16.826 -13.707 14.357 1.00 84.06 301 TYR A C 1
ATOM 2283 O O . TYR A 1 301 ? -17.745 -13.555 15.165 1.00 84.06 301 TYR A O 1
ATOM 2291 N N . ASP A 1 302 ? -15.681 -14.311 14.681 1.00 86.31 302 ASP A N 1
ATOM 2292 C CA . ASP A 1 302 ? -15.458 -15.001 15.946 1.00 86.31 302 ASP A CA 1
ATOM 2293 C C . ASP A 1 302 ? -14.861 -14.098 17.039 1.00 86.31 302 ASP A C 1
ATOM 2295 O O . ASP A 1 302 ? -14.055 -13.200 16.783 1.00 86.31 302 ASP A O 1
ATOM 2299 N N . MET A 1 303 ? -15.232 -14.384 18.289 1.00 86.31 303 MET A N 1
ATOM 2300 C CA . MET A 1 303 ? -14.824 -13.594 19.456 1.00 86.31 303 MET A CA 1
ATOM 2301 C C . MET A 1 303 ? -13.322 -13.649 19.744 1.00 86.31 303 MET A C 1
ATOM 2303 O O . MET A 1 303 ? -12.781 -12.699 20.304 1.00 86.31 303 MET A O 1
ATOM 2307 N N . GLU A 1 304 ? -12.637 -14.728 19.363 1.00 88.75 304 GLU A N 1
ATOM 2308 C CA . GLU A 1 304 ? -11.193 -14.863 19.570 1.00 88.75 304 GLU A CA 1
ATOM 2309 C C . GLU A 1 304 ? -10.426 -13.897 18.656 1.00 88.75 304 GLU A C 1
ATOM 2311 O O . GLU A 1 304 ? -9.571 -13.148 19.128 1.00 88.75 304 GLU A O 1
ATOM 2316 N N . SER A 1 305 ? -10.787 -13.832 17.370 1.00 88.69 305 SER A N 1
ATOM 2317 C CA . SER A 1 305 ? -10.240 -12.843 16.437 1.00 88.69 305 SER A CA 1
ATOM 2318 C C . SER A 1 305 ? -10.581 -11.419 16.883 1.00 88.69 305 SER A C 1
ATOM 2320 O O . SER A 1 305 ? -9.705 -10.555 16.895 1.00 88.69 305 SER A O 1
ATOM 2322 N N . ILE A 1 306 ? -11.827 -11.160 17.303 1.00 89.69 306 ILE A N 1
ATOM 2323 C CA . ILE A 1 306 ? -12.233 -9.844 17.829 1.00 89.69 306 ILE A CA 1
ATOM 2324 C C . ILE A 1 306 ? -11.377 -9.461 19.037 1.00 89.69 306 ILE A C 1
ATOM 2326 O O . ILE A 1 306 ? -10.879 -8.336 19.099 1.00 89.69 306 ILE A O 1
ATOM 2330 N N . GLY A 1 307 ? -11.158 -10.393 19.965 1.00 88.06 307 GLY A N 1
ATOM 2331 C CA . GLY A 1 307 ? -10.299 -10.202 21.130 1.00 88.06 307 GLY A CA 1
ATOM 2332 C C . GLY A 1 307 ? -8.857 -9.877 20.745 1.00 88.06 307 GLY A C 1
ATOM 2333 O O . GLY A 1 307 ? -8.294 -8.916 21.269 1.00 88.06 307 GLY A O 1
ATOM 2334 N N . 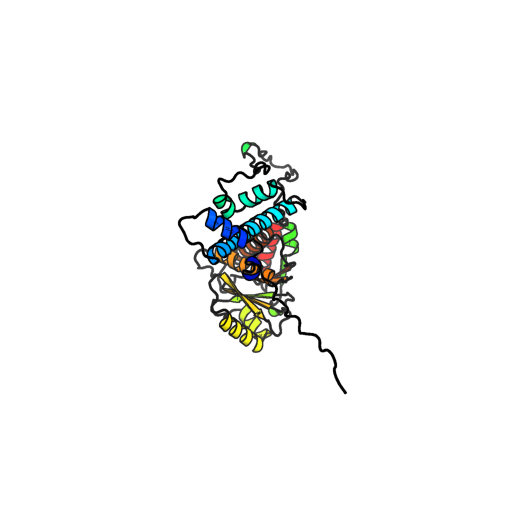ALA A 1 308 ? -8.290 -10.602 19.777 1.00 91.25 308 ALA A N 1
ATOM 2335 C CA . ALA A 1 308 ? -6.940 -10.361 19.273 1.00 91.25 308 ALA A CA 1
ATOM 2336 C C . ALA A 1 308 ? -6.784 -8.949 18.687 1.00 91.25 308 ALA A C 1
ATOM 2338 O O . ALA A 1 308 ? -5.905 -8.197 19.111 1.00 91.25 308 ALA A O 1
ATOM 2339 N N . TYR A 1 309 ? -7.671 -8.545 17.772 1.00 91.19 309 TYR A N 1
ATOM 2340 C CA . TYR A 1 309 ? -7.619 -7.209 17.168 1.00 91.19 309 TYR A CA 1
ATOM 2341 C C . TYR A 1 309 ? -7.901 -6.101 18.184 1.00 91.19 309 TYR A C 1
ATOM 2343 O O . TYR A 1 309 ? -7.220 -5.080 18.171 1.00 91.19 309 TYR A O 1
ATOM 2351 N N . THR A 1 310 ? -8.859 -6.293 19.092 1.00 90.25 310 THR A N 1
ATOM 2352 C CA . THR A 1 310 ? -9.177 -5.293 20.125 1.00 90.25 310 THR A CA 1
ATOM 2353 C C . THR A 1 310 ? -8.010 -5.113 21.095 1.00 90.25 310 THR A C 1
ATOM 2355 O O . THR A 1 310 ? -7.669 -3.985 21.443 1.00 90.25 310 THR A O 1
ATOM 2358 N N . SER A 1 311 ? -7.349 -6.208 21.488 1.00 90.00 311 SER A N 1
ATOM 2359 C CA . SER A 1 311 ? -6.154 -6.171 22.337 1.00 90.00 311 SER A CA 1
ATOM 2360 C C . SER A 1 311 ? -4.988 -5.454 21.655 1.00 90.00 311 SER A C 1
ATOM 2362 O O . SER A 1 311 ? -4.348 -4.607 22.274 1.00 90.00 311 SER A O 1
ATOM 2364 N N . GLU A 1 312 ? -4.718 -5.750 20.381 1.00 90.38 312 GLU A N 1
ATOM 2365 C CA . GLU A 1 312 ? -3.649 -5.084 19.629 1.00 90.38 312 GLU A CA 1
ATOM 2366 C C . GLU A 1 312 ? -3.947 -3.600 19.378 1.00 90.38 312 GLU A C 1
ATOM 2368 O O . GLU A 1 312 ? -3.043 -2.775 19.484 1.00 90.38 312 GLU A O 1
ATOM 2373 N N . LEU A 1 313 ? -5.205 -3.229 19.120 1.00 87.56 313 LEU A N 1
ATOM 2374 C CA . LEU A 1 313 ? -5.598 -1.823 19.008 1.00 87.56 313 LEU A CA 1
ATOM 2375 C C . LEU A 1 313 ? -5.459 -1.079 20.340 1.00 87.56 313 LEU A C 1
ATOM 2377 O O . LEU A 1 313 ? -4.963 0.042 20.349 1.00 87.56 313 LEU A O 1
ATOM 2381 N N . ALA A 1 314 ? -5.804 -1.705 21.468 1.00 85.19 314 ALA A N 1
ATOM 2382 C CA . ALA A 1 314 ? -5.643 -1.089 22.786 1.00 85.19 314 ALA A CA 1
ATOM 2383 C C . ALA A 1 314 ? -4.172 -0.763 23.113 1.00 85.19 314 ALA A C 1
ATOM 2385 O O . ALA A 1 314 ? -3.896 0.235 23.775 1.00 85.19 314 ALA A O 1
ATOM 2386 N N . LYS A 1 315 ? -3.213 -1.553 22.604 1.00 84.75 315 LYS A N 1
ATOM 2387 C CA . LYS A 1 315 ? -1.768 -1.281 22.747 1.00 84.75 315 LYS A CA 1
ATOM 2388 C C . LYS A 1 315 ? -1.303 -0.038 21.988 1.00 84.75 315 LYS A C 1
ATOM 2390 O O . LYS A 1 315 ? -0.207 0.444 22.248 1.00 84.75 315 LYS A O 1
ATOM 2395 N N . LEU A 1 316 ? -2.085 0.444 21.025 1.00 76.44 316 LEU A N 1
ATOM 2396 C CA . LEU A 1 316 ? -1.765 1.634 20.238 1.00 76.44 316 LEU A CA 1
ATOM 2397 C C . LEU A 1 316 ? -2.255 2.937 20.889 1.00 76.44 316 LEU A C 1
ATOM 2399 O O . LEU A 1 316 ? -1.770 4.010 20.525 1.00 76.44 316 LEU A O 1
ATOM 2403 N N . ASP A 1 317 ? -3.214 2.846 21.815 1.00 64.38 317 ASP A N 1
ATOM 2404 C CA . ASP A 1 317 ? -3.798 3.990 22.524 1.00 64.38 317 ASP A CA 1
ATOM 2405 C C . ASP A 1 317 ? -3.132 4.270 23.891 1.00 64.38 317 ASP A C 1
ATOM 2407 O O . ASP A 1 317 ? -3.383 5.328 24.474 1.00 64.38 317 ASP A O 1
ATOM 2411 N N . GLY A 1 318 ? -2.294 3.350 24.392 1.00 48.81 318 GLY A N 1
ATOM 2412 C CA . GLY A 1 318 ? -1.522 3.474 25.642 1.00 48.81 318 GLY A CA 1
ATOM 2413 C C . GLY A 1 318 ? -0.083 3.929 25.433 1.00 48.81 318 GLY A C 1
ATOM 2414 O O . GLY A 1 318 ? 0.407 4.700 26.290 1.00 48.81 318 GLY A O 1
#

Mean predicted aligned error: 16.89 Å

Foldseek 3Di:
DDDDDDDDDDDDDDDDDALCRVLVAPFRLVVQQVVCCVVCVPDDDDSVVSSVVRVVVRVVVVQLCVQLCLQCVQVVHNDRDLLSSVVSQCVDPVSCVVCVPPDSPPNDDDDDDDPVNPDDDDPDDDDPPPPPDDSPQPQLVLLLQQEAEDADQQQADQFQEEEDADAQQLDLDDDNSVSQCVQQDPVQVVQSNVQCVVVPGADQLAWDKTAGHNGNHGIYIYGNQAAPPDDVNLVSLLSSLLNSQVVCQVVLTQEYEYELGCPDPSPDDLLSSLLSNSVSSSVNSRPDSDGSHRHYYHHYHDPVSVVSNVVNSVVSVD